Protein AF-A0A9P6G3K3-F1 (afdb_monomer)

Mean predicted aligned error: 10.6 Å

pLDDT: mean 82.11, std 17.03, range [37.59, 97.81]

Solvent-accessible surface area (backbone atoms only — not comparable to full-atom values): 19213 Å² total; per-residue (Å²): 138,55,74,76,78,71,50,78,77,22,88,47,71,67,39,19,50,52,51,50,34,55,45,18,50,55,48,43,52,49,49,52,29,24,62,68,67,37,49,88,78,44,72,62,39,69,76,38,64,81,50,37,47,41,60,52,52,51,54,52,51,54,49,46,50,51,46,46,78,65,36,16,39,49,49,46,83,77,75,84,86,79,65,82,62,58,67,56,54,67,72,68,58,67,77,66,69,60,45,64,35,47,87,58,75,66,50,89,90,48,54,92,75,43,58,76,82,46,66,47,62,50,39,37,85,58,62,48,63,60,52,50,50,50,54,45,70,78,62,62,72,97,72,88,81,79,85,62,73,64,55,57,38,52,52,52,33,59,32,40,61,42,42,59,59,46,49,47,15,44,52,30,29,52,48,31,53,50,50,51,37,53,55,54,52,44,41,68,75,36,72,50,64,59,38,31,54,38,53,50,63,71,43,44,66,62,43,52,53,50,53,49,52,35,52,55,50,50,51,53,53,47,46,54,74,52,69,40,78,84,73,80,85,50,76,59,54,58,51,52,50,50,49,54,53,52,46,66,77,51,76,74,91,78,91,85,80,93,83,77,69,60,66,60,54,50,50,50,49,44,48,46,52,58,29,50,34,34,39,48,65,73,31,95,71,17,67,75,60,56,63,28,52,72,51,56,71,69,55,54,72,65,60,38,44,70,29,44,39,61,52,71,66,56,53,52,52,49,54,52,53,54,52,52,52,51,53,50,54,51,53,50,65,75,77,106

Radius of gyration: 29.31 Å; Cα contacts (8 Å, |Δi|>4): 330; chains: 1; bounding box: 72×35×105 Å

Secondary structure (DSSP, 8-state):
--GGGG-S---SHHHHHHHHHHHHHHHHHHHHHHHTT-GGG-THHHH-GGG-HHHHHHHHHHHHHHHHHHHS-SB--PPPP-STTHHHHHHH---PPPEES--SPPPTTTTTTSPP--EEPPPB-S-HHHHHHHHHHHH--S--SSPPHHHHHHHHHHHTTTHHHHHHHHHHHHHHHHHHHHHHHHHHH---HHHHHHHHHHHHHHHHHHHHHHHHHHHHHHHHHHHS------HHHHHHHHHHHHHHHT-SS--------HHHHHHHHHIIIIIIIIIIISSSS-GGGSSSHHHHTT--HHHHHHHHPPPHHHHHHHHHHHHHHHHHHHHHHHH-

Foldseek 3Di:
DALVVLPFDFADLVSLLVLLQVLLVLLLVLLVCLCVVVLVPDCVCVVDVLLNLNVVLVVLLVVLLVCCVFQQFQADDDQPDDDPCVVVVVVVCPPDAWAFLADFDADPLCPVPADDRDTGHGHDDPPLVVVLVVLCVVPADPDDDDGDLVSVLVSVLNGRVCVLSNLSNSLRNLLRSLVVSSLVSSCVSPVPPQQSVLVCVLLSVVSSVLSVVLNVVLVVLCCCLNVNRPDDPDPCVVVVVVVVVVCVVVPDDDRDDPPDPVSSVVSSCCSSVVRSCCRDRPHPDHSSNCSHSVNSVPDDSVSSCRNRNDDPVSVVVSVVNVVVVVVVVVVVVVVD

Organism: NCBI:txid565426

InterPro domains:
  IPR020850 GTPase effector domain [PS51388] (240-336)

Nearest PDB structures (foldseek):
  5wp9-assembly1_A  TM=4.349E-01  e=1.173E-01  Homo sapiens
  7ax3-assembly1_D2  TM=4.338E-01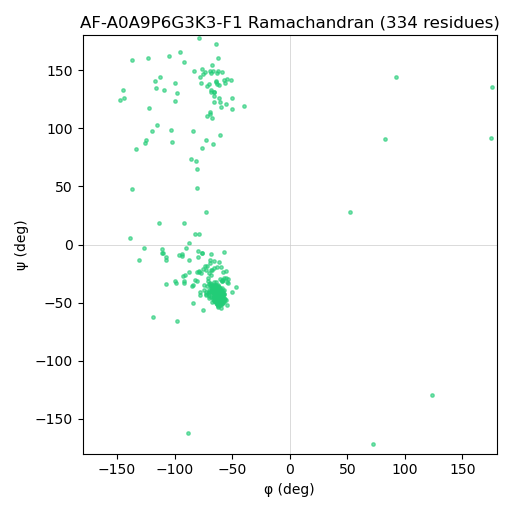  e=1.812E+00  Homo sapiens
  5a3f-assembly1_A  TM=4.358E-01  e=7.802E+00  Homo sapiens
  6dlu-assembly1_B  TM=3.948E-01  e=8.167E+00  Homo sapiens

Structure (mmCIF, N/CA/C/O backbone):
data_AF-A0A9P6G3K3-F1
#
_entry.id   AF-A0A9P6G3K3-F1
#
loop_
_atom_site.group_PDB
_atom_site.id
_atom_site.type_symbol
_atom_site.label_atom_id
_atom_site.label_alt_id
_atom_site.label_comp_id
_atom_site.label_asym_id
_atom_site.label_entity_id
_atom_site.label_seq_id
_atom_site.pdbx_PDB_ins_code
_atom_site.Cartn_x
_atom_site.Cartn_y
_atom_site.Cartn_z
_atom_site.occupancy
_atom_site.B_iso_or_equiv
_atom_site.auth_seq_id
_atom_site.auth_comp_id
_atom_site.auth_asym_id
_atom_site.auth_atom_id
_atom_site.pdbx_PDB_model_num
ATOM 1 N N . MET A 1 1 ? -12.523 -10.843 37.762 1.00 59.47 1 MET A N 1
ATO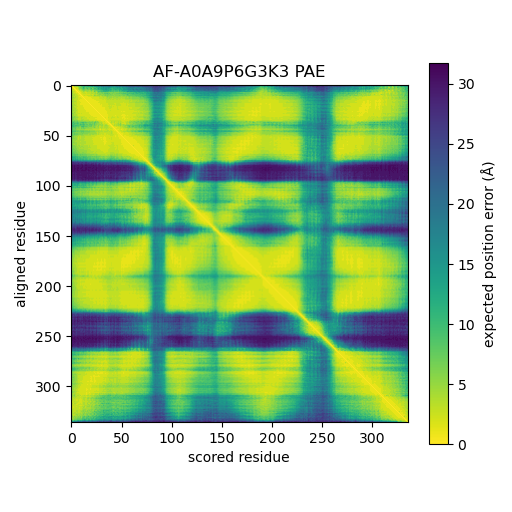M 2 C CA . MET A 1 1 ? -12.629 -10.247 36.420 1.00 59.47 1 MET A CA 1
ATOM 3 C C . MET A 1 1 ? -13.372 -8.946 36.624 1.00 59.47 1 MET A C 1
ATOM 5 O O . MET A 1 1 ? -14.488 -8.990 37.125 1.00 59.47 1 MET A O 1
ATOM 9 N N . ASP A 1 2 ? -12.723 -7.815 36.376 1.00 75.12 2 ASP A N 1
ATOM 10 C CA . ASP A 1 2 ? -13.312 -6.500 36.652 1.00 75.12 2 ASP A CA 1
ATOM 11 C C . ASP A 1 2 ? -14.050 -5.973 35.422 1.00 75.12 2 ASP A C 1
ATOM 13 O O . ASP A 1 2 ? -13.725 -6.334 34.292 1.00 75.12 2 ASP A O 1
ATOM 17 N N . LEU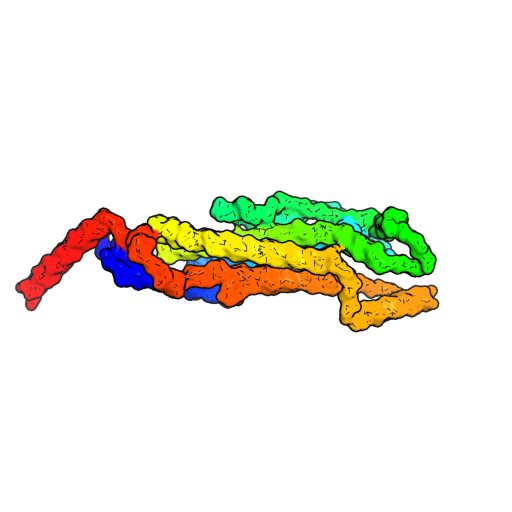 A 1 3 ? -15.006 -5.063 35.622 1.00 74.94 3 LEU A N 1
ATOM 18 C CA . LEU A 1 3 ? -15.770 -4.430 34.537 1.00 74.94 3 LEU A CA 1
ATOM 19 C C . LEU A 1 3 ? -14.875 -3.781 33.464 1.00 74.94 3 LEU A C 1
ATOM 21 O O . LEU A 1 3 ? -15.246 -3.761 32.294 1.00 74.94 3 LEU A O 1
ATOM 25 N N . GLY A 1 4 ? -13.680 -3.311 33.840 1.00 74.38 4 GLY A N 1
ATOM 26 C CA . GLY A 1 4 ? -12.685 -2.782 32.902 1.00 74.38 4 GLY A CA 1
ATOM 27 C C . GLY A 1 4 ? -12.060 -3.839 31.981 1.00 74.38 4 GLY A C 1
ATOM 28 O O . GLY A 1 4 ? -11.675 -3.512 30.864 1.00 74.38 4 GLY A O 1
ATOM 29 N N . GLN A 1 5 ? -12.011 -5.110 32.397 1.00 80.44 5 GLN A N 1
ATOM 30 C CA . GLN A 1 5 ? -11.490 -6.214 31.577 1.00 80.44 5 GLN A CA 1
ATOM 31 C C . GLN A 1 5 ? -12.474 -6.645 30.480 1.00 80.44 5 GLN A C 1
ATOM 33 O O . GLN A 1 5 ? -12.055 -7.222 29.482 1.00 80.44 5 GLN A O 1
ATOM 38 N N . LEU A 1 6 ? -13.768 -6.334 30.631 1.00 80.56 6 LEU A N 1
ATOM 39 C CA . LEU A 1 6 ? -14.799 -6.593 29.614 1.00 80.56 6 LEU A CA 1
ATOM 40 C C . LEU A 1 6 ? -14.804 -5.546 28.485 1.00 80.56 6 LEU A C 1
ATOM 42 O O . LEU A 1 6 ? -15.548 -5.687 27.515 1.00 80.56 6 LEU A O 1
ATOM 46 N N . GLY A 1 7 ? -13.992 -4.491 28.603 1.00 83.75 7 GLY A N 1
ATOM 47 C CA . GLY A 1 7 ? -13.946 -3.392 27.644 1.00 83.75 7 GLY A CA 1
ATOM 48 C C . GLY A 1 7 ? -15.173 -2.468 27.708 1.00 83.75 7 GLY A C 1
ATOM 49 O O . GLY A 1 7 ? -16.001 -2.575 28.625 1.00 83.75 7 GLY A O 1
ATOM 50 N N . PRO A 1 8 ? -15.301 -1.532 26.751 1.00 87.38 8 PRO A N 1
ATOM 51 C CA . PRO A 1 8 ? -16.438 -0.622 26.685 1.00 87.38 8 PRO A CA 1
ATOM 52 C C . PRO A 1 8 ? -17.738 -1.393 26.447 1.00 87.38 8 PRO A C 1
ATOM 54 O O . PRO A 1 8 ? -17.749 -2.436 25.788 1.00 87.38 8 PRO A O 1
ATOM 57 N N . LYS A 1 9 ? -18.831 -0.873 27.005 1.00 89.12 9 LYS A N 1
ATOM 58 C CA . LYS A 1 9 ? -20.172 -1.422 26.806 1.00 89.12 9 LYS A CA 1
ATOM 59 C C . LYS A 1 9 ? -20.576 -1.249 25.338 1.00 89.12 9 LYS A C 1
ATOM 61 O O . LYS A 1 9 ? -20.379 -0.163 24.806 1.00 89.12 9 LYS A O 1
ATOM 66 N N . ARG A 1 10 ? -21.067 -2.313 24.687 1.00 92.00 10 ARG A N 1
ATOM 67 C CA . ARG A 1 10 ? -21.506 -2.321 23.266 1.00 92.00 10 ARG A CA 1
ATOM 68 C C . ARG A 1 10 ? -22.825 -3.086 23.081 1.00 92.00 10 ARG A C 1
ATOM 70 O O . ARG A 1 10 ? -22.936 -3.998 22.257 1.00 92.00 10 ARG A O 1
ATOM 77 N N . GLN A 1 11 ? -23.803 -2.780 23.932 1.00 90.56 11 GLN A N 1
ATOM 78 C CA . GLN A 1 11 ? -25.111 -3.443 23.974 1.00 90.56 11 GLN A CA 1
ATOM 79 C C . GLN A 1 11 ? -26.163 -2.730 23.129 1.00 90.56 11 GLN A C 1
ATOM 81 O O . GLN A 1 11 ? -27.101 -3.384 22.680 1.00 90.56 11 GLN A O 1
ATOM 86 N N . THR A 1 12 ? -26.022 -1.418 22.928 1.00 93.38 12 THR A N 1
ATOM 87 C CA . THR A 1 12 ? -26.890 -0.646 22.031 1.00 93.38 12 THR A CA 1
ATOM 88 C C . THR A 1 12 ? -26.181 -0.303 20.727 1.00 93.38 12 THR A C 1
ATOM 90 O O . THR A 1 12 ? -24.950 -0.316 20.640 1.00 93.38 12 THR A O 1
ATOM 93 N N . ARG A 1 13 ? -26.969 0.061 19.711 1.00 93.62 13 ARG A N 1
ATOM 94 C CA . ARG A 1 13 ? -26.455 0.510 18.415 1.00 93.62 13 ARG A CA 1
ATOM 95 C C . ARG A 1 13 ? -25.529 1.717 18.561 1.00 93.62 13 ARG A C 1
ATOM 97 O O . ARG A 1 13 ? -24.487 1.771 17.920 1.00 93.62 13 ARG A O 1
ATOM 104 N N . GLU A 1 14 ? -25.901 2.683 19.394 1.00 94.69 14 GLU A N 1
ATOM 105 C CA . GLU A 1 14 ? -25.123 3.903 19.628 1.00 94.69 14 GLU A CA 1
ATOM 106 C C . GLU A 1 14 ? -23.774 3.578 20.277 1.00 94.69 14 GLU A C 1
ATOM 108 O O . GLU A 1 14 ? -22.747 4.122 19.878 1.00 94.69 14 GLU A O 1
ATOM 113 N N . GLU A 1 15 ? -23.763 2.648 21.234 1.00 94.94 15 GLU A N 1
ATOM 114 C CA . GLU A 1 15 ? -22.544 2.180 21.895 1.00 94.94 15 GLU A CA 1
ATOM 115 C C . GLU A 1 15 ? -21.610 1.433 20.920 1.00 94.94 15 GLU A C 1
ATOM 117 O O . GLU A 1 15 ? -20.398 1.655 20.917 1.00 94.94 15 GLU A O 1
ATOM 122 N N . GLN A 1 16 ? -22.165 0.580 20.053 1.00 95.62 16 GLN A N 1
ATOM 123 C CA . GLN A 1 16 ? -21.419 -0.134 19.005 1.00 95.62 16 GLN A CA 1
ATOM 124 C C . GLN A 1 16 ? -20.839 0.819 17.960 1.00 95.62 16 GLN A C 1
ATOM 126 O O . GLN A 1 16 ? -19.670 0.704 17.585 1.00 95.62 16 GLN A O 1
ATOM 131 N N . PHE A 1 17 ? -21.649 1.782 17.520 1.00 95.88 17 PHE A N 1
ATOM 132 C CA . PHE A 1 17 ? -21.242 2.820 16.589 1.00 95.88 17 PHE A CA 1
ATOM 133 C C . PHE A 1 17 ? -20.081 3.640 17.154 1.00 95.88 17 PHE A C 1
ATOM 135 O O . PHE A 1 17 ? -19.046 3.769 16.500 1.00 95.88 17 PHE A O 1
ATOM 142 N N . GLN A 1 18 ? -20.219 4.136 18.389 1.00 96.12 18 GLN A N 1
ATOM 143 C CA . GLN A 1 18 ? -19.173 4.920 19.043 1.00 96.12 18 GLN A CA 1
ATOM 144 C C . GLN A 1 18 ? -17.878 4.116 19.184 1.00 96.12 18 GLN A C 1
ATOM 146 O O . GLN A 1 18 ? -16.804 4.626 18.878 1.00 96.12 18 GLN A O 1
ATOM 151 N N . TYR A 1 19 ? -17.975 2.840 19.560 1.00 95.44 19 TYR A N 1
ATOM 152 C CA . TYR A 1 19 ? -16.812 1.964 19.652 1.00 95.44 19 TYR A CA 1
ATOM 153 C C . TYR A 1 19 ? -16.054 1.836 18.321 1.00 95.44 19 TYR A C 1
ATOM 155 O O . TYR A 1 19 ? -14.828 1.954 18.300 1.00 95.44 19 TYR A O 1
ATOM 163 N N . LEU A 1 20 ? -16.755 1.617 17.203 1.00 96.19 20 LEU A N 1
ATOM 164 C CA . LEU A 1 20 ? -16.105 1.522 15.891 1.00 96.19 20 LEU A CA 1
ATOM 165 C C . LEU A 1 20 ? -15.550 2.865 15.409 1.00 96.19 20 LEU A C 1
ATOM 167 O O . LEU A 1 20 ? -14.495 2.886 14.775 1.00 96.19 20 LEU A O 1
ATOM 171 N N . VAL A 1 21 ? -16.204 3.984 15.737 1.00 96.94 21 VAL A N 1
ATOM 172 C CA . VAL A 1 21 ? -15.651 5.324 15.488 1.00 96.94 21 VAL A CA 1
ATOM 173 C C . VAL A 1 21 ? -14.341 5.515 16.255 1.00 96.94 21 VAL A C 1
ATOM 175 O O . VAL A 1 21 ? -13.355 5.945 15.659 1.00 96.94 21 VAL A O 1
ATOM 178 N N . ASP A 1 22 ? -14.282 5.127 17.530 1.00 96.00 22 ASP A N 1
ATOM 179 C CA . ASP A 1 22 ? -13.065 5.223 18.346 1.00 96.00 22 ASP A CA 1
ATOM 180 C C . ASP A 1 22 ? -11.942 4.312 17.819 1.00 96.00 22 ASP A C 1
ATOM 182 O O . ASP A 1 22 ? -10.760 4.659 17.874 1.00 96.00 22 ASP A O 1
ATOM 186 N N . VAL A 1 23 ? -12.285 3.132 17.290 1.00 96.06 23 VAL A N 1
ATOM 187 C CA . VAL A 1 23 ? -11.334 2.259 16.582 1.00 96.06 23 VAL A CA 1
ATOM 188 C C . VAL A 1 23 ? -10.807 2.952 15.325 1.00 96.06 23 VAL A C 1
ATOM 190 O O . VAL A 1 23 ? -9.594 3.011 15.137 1.00 96.06 23 VAL A O 1
ATOM 193 N N . ALA A 1 24 ? -11.685 3.525 14.501 1.00 97.19 24 ALA A N 1
ATOM 194 C CA . ALA A 1 24 ? -11.289 4.202 13.272 1.00 97.19 24 ALA A CA 1
ATOM 195 C C . ALA A 1 24 ? -10.413 5.440 13.533 1.00 97.19 24 ALA A C 1
ATOM 197 O O . ALA A 1 24 ? -9.425 5.640 12.834 1.00 97.19 24 ALA A O 1
ATOM 198 N N . ILE A 1 25 ? -10.719 6.244 14.557 1.00 96.69 25 ILE A N 1
ATOM 199 C CA . ILE A 1 25 ? -9.896 7.404 14.939 1.00 96.69 25 ILE A CA 1
ATOM 200 C C . ILE A 1 25 ? -8.494 6.946 15.351 1.00 96.69 25 ILE A C 1
ATOM 202 O O . ILE A 1 25 ? -7.508 7.426 14.796 1.00 96.69 25 ILE A O 1
ATOM 206 N N . ARG A 1 26 ? -8.395 5.957 16.251 1.00 95.94 26 ARG A N 1
ATOM 207 C CA . ARG A 1 26 ? -7.096 5.420 16.689 1.00 95.94 26 ARG A CA 1
ATOM 208 C C . ARG A 1 26 ? -6.297 4.824 15.533 1.00 95.94 26 ARG A C 1
ATOM 210 O O . ARG A 1 26 ? -5.084 5.004 15.478 1.00 95.94 26 ARG A O 1
ATOM 217 N N . PHE A 1 27 ? -6.965 4.137 14.607 1.00 96.94 27 PHE A N 1
ATOM 218 C CA . PHE A 1 27 ? -6.333 3.633 13.393 1.00 96.94 27 PHE A CA 1
ATOM 219 C C . PHE A 1 27 ? -5.728 4.774 12.563 1.00 96.94 27 PHE A C 1
ATOM 221 O O . PHE A 1 27 ? -4.549 4.722 12.222 1.00 96.94 27 PHE A O 1
ATOM 228 N N . GLN A 1 28 ? -6.502 5.829 12.292 1.00 96.62 28 GLN A N 1
ATOM 229 C CA . GLN A 1 28 ? -6.041 6.979 11.506 1.00 96.62 28 GLN A CA 1
ATOM 230 C C . GLN A 1 28 ? -4.906 7.755 12.196 1.00 96.62 28 GLN A C 1
ATOM 232 O O . GLN A 1 28 ? -3.971 8.202 11.528 1.00 96.62 28 GLN A O 1
ATOM 237 N N . ASP A 1 29 ? -4.917 7.851 13.527 1.00 95.12 29 ASP A N 1
ATOM 238 C CA . ASP A 1 29 ? -3.818 8.450 14.293 1.00 95.12 29 ASP A CA 1
ATOM 239 C C . ASP A 1 29 ? -2.513 7.648 14.146 1.00 95.12 29 ASP A C 1
ATOM 241 O O . ASP A 1 29 ? -1.435 8.225 13.963 1.00 95.12 29 ASP A O 1
ATOM 245 N N . LEU A 1 30 ? -2.599 6.312 14.167 1.00 95.75 30 LEU A N 1
ATOM 246 C CA . LEU A 1 30 ? -1.450 5.424 13.965 1.00 95.75 30 LEU A CA 1
ATOM 247 C C . LEU A 1 30 ? -0.946 5.451 12.520 1.00 95.75 30 LEU A C 1
ATOM 249 O O . LEU A 1 30 ? 0.265 5.525 12.314 1.00 95.75 30 LEU A O 1
ATOM 253 N N . VAL A 1 31 ? -1.843 5.465 11.531 1.00 96.00 31 VAL A N 1
ATOM 254 C CA . VAL A 1 31 ? -1.495 5.689 10.116 1.00 96.00 31 VAL A CA 1
ATOM 255 C C . VAL A 1 31 ? -0.709 6.993 9.979 1.00 96.00 31 VAL A C 1
ATOM 257 O O . VAL A 1 31 ? 0.400 6.998 9.449 1.00 96.00 31 VAL A O 1
ATOM 260 N N . SER A 1 32 ? -1.233 8.093 10.524 1.00 94.81 32 SER A N 1
ATOM 261 C CA . SER A 1 32 ? -0.576 9.404 10.495 1.00 94.81 32 SER A CA 1
ATOM 262 C C . SER A 1 32 ? 0.811 9.368 11.149 1.00 94.81 32 SER A C 1
ATOM 264 O O . SER A 1 32 ? 1.783 9.885 10.593 1.00 94.81 32 SER A O 1
ATOM 266 N N . GLY A 1 33 ? 0.939 8.696 12.298 1.00 93.81 33 GLY A N 1
ATOM 267 C CA . GLY A 1 33 ? 2.224 8.464 12.958 1.00 93.81 33 GLY A CA 1
ATOM 268 C C . GLY A 1 33 ? 3.214 7.676 12.095 1.00 93.81 33 GLY A C 1
ATOM 269 O O . GLY A 1 33 ? 4.371 8.083 11.980 1.00 93.81 33 GLY A O 1
ATOM 270 N N . ALA A 1 34 ? 2.769 6.592 11.457 1.00 94.75 34 ALA A N 1
ATOM 271 C CA . ALA A 1 34 ? 3.607 5.742 10.615 1.00 94.75 34 ALA A CA 1
ATOM 272 C C . ALA A 1 34 ? 4.078 6.455 9.338 1.00 94.75 34 ALA A C 1
ATOM 274 O O . ALA A 1 34 ? 5.239 6.306 8.953 1.00 94.75 34 ALA A O 1
ATOM 275 N N . LEU A 1 35 ? 3.209 7.257 8.711 1.00 94.12 35 LEU A N 1
ATOM 276 C CA . LEU A 1 35 ? 3.519 8.012 7.492 1.00 94.12 35 LEU A CA 1
ATOM 277 C C . LEU A 1 35 ? 4.462 9.194 7.748 1.00 94.12 35 LEU A C 1
ATOM 279 O O . LEU A 1 35 ? 5.337 9.475 6.936 1.00 94.12 35 LEU A O 1
ATOM 283 N N . GLN A 1 36 ? 4.337 9.864 8.896 1.00 92.31 36 GLN A N 1
ATOM 284 C CA . GLN A 1 36 ? 5.200 10.993 9.276 1.00 92.31 36 GLN A CA 1
ATOM 285 C C . GLN A 1 36 ? 6.543 10.557 9.887 1.00 92.31 36 GLN A C 1
ATOM 287 O O . GLN A 1 36 ? 7.255 11.389 10.451 1.00 92.31 36 GLN A O 1
ATOM 292 N N . ALA A 1 37 ? 6.865 9.258 9.850 1.00 90.69 37 ALA A N 1
ATOM 293 C CA . ALA A 1 37 ? 7.993 8.662 10.571 1.00 90.69 37 ALA A CA 1
ATOM 294 C C . ALA A 1 37 ? 8.012 9.007 12.080 1.00 90.69 37 ALA A C 1
ATOM 296 O O . ALA A 1 37 ? 9.056 9.032 12.732 1.00 90.69 37 ALA A O 1
ATOM 297 N N . GLY A 1 38 ? 6.836 9.256 12.662 1.00 86.62 38 GLY A N 1
ATOM 298 C CA . GLY A 1 38 ? 6.628 9.606 14.064 1.00 86.62 38 GLY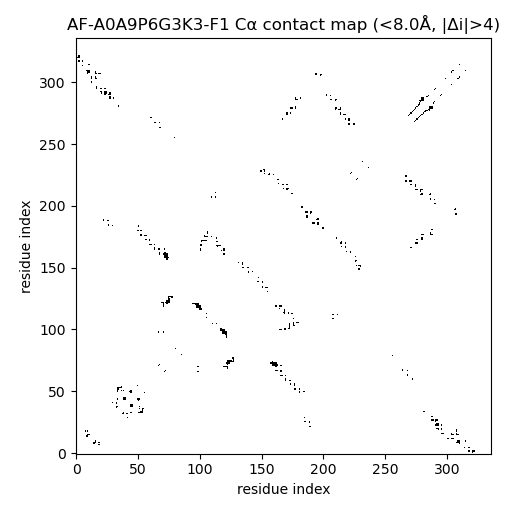 A CA 1
ATOM 299 C C . GLY A 1 38 ? 6.647 8.387 14.984 1.00 86.62 38 GLY A C 1
ATOM 300 O O . GLY A 1 38 ? 5.756 8.235 15.816 1.00 86.62 38 GLY A O 1
ATOM 301 N N . TYR A 1 39 ? 7.645 7.512 14.854 1.00 88.75 39 TYR A N 1
ATOM 302 C CA . TYR A 1 39 ? 7.673 6.203 15.524 1.00 88.75 39 TYR A CA 1
ATOM 303 C C . TYR A 1 39 ? 7.770 6.270 17.055 1.00 88.75 39 TYR A C 1
ATOM 305 O O . TYR A 1 39 ? 7.500 5.283 17.727 1.00 88.75 39 TYR A O 1
ATOM 313 N N . GLY A 1 40 ? 8.104 7.432 17.623 1.00 84.06 40 GLY A N 1
ATOM 314 C CA . GLY A 1 40 ? 8.047 7.662 19.070 1.00 84.06 40 GLY A CA 1
ATOM 315 C C . GLY A 1 40 ? 6.634 7.885 19.624 1.00 84.06 40 GLY A C 1
ATOM 316 O O . GLY A 1 40 ? 6.478 7.972 20.836 1.00 84.06 40 GLY A O 1
ATOM 317 N N . ARG A 1 41 ? 5.605 8.007 18.769 1.00 82.94 41 ARG A N 1
ATOM 318 C CA . ARG A 1 41 ? 4.220 8.291 19.193 1.00 82.94 41 ARG A CA 1
ATOM 319 C C . ARG A 1 41 ? 3.476 7.067 19.734 1.00 82.94 41 ARG A C 1
ATOM 321 O O . ARG A 1 41 ? 2.512 7.241 20.470 1.00 82.94 41 ARG A O 1
ATOM 328 N N . ALA A 1 42 ? 3.901 5.858 19.370 1.00 86.38 42 ALA A N 1
ATOM 329 C CA . ALA A 1 42 ? 3.299 4.615 19.840 1.00 86.38 42 ALA A CA 1
ATOM 330 C C . ALA A 1 42 ? 4.370 3.535 20.027 1.00 86.38 42 ALA A C 1
ATOM 332 O O . ALA A 1 42 ? 5.183 3.298 19.132 1.00 86.38 42 ALA A O 1
ATOM 333 N N . GLU A 1 43 ? 4.338 2.843 21.168 1.00 87.25 43 GLU A N 1
ATOM 334 C CA . GLU A 1 43 ? 5.321 1.807 21.522 1.00 87.25 43 GLU A CA 1
ATOM 335 C C . GLU A 1 43 ? 5.385 0.672 20.489 1.00 87.25 43 GLU A C 1
ATOM 337 O O . GLU A 1 43 ? 6.453 0.111 20.239 1.00 87.25 43 GLU A O 1
ATOM 342 N N . MET A 1 44 ? 4.266 0.383 19.819 1.00 87.69 44 MET A N 1
ATOM 343 C CA . MET A 1 44 ? 4.172 -0.677 18.814 1.00 87.69 44 MET A CA 1
ATOM 344 C C . MET A 1 44 ? 5.149 -0.503 17.640 1.00 87.69 44 MET A C 1
ATOM 346 O O . MET A 1 44 ? 5.634 -1.499 17.112 1.00 87.69 44 MET A O 1
ATOM 350 N N . PHE A 1 45 ? 5.511 0.732 17.268 1.00 90.62 45 PHE A N 1
ATOM 351 C CA . PHE A 1 45 ? 6.518 0.989 16.225 1.00 90.62 45 PHE A CA 1
ATOM 352 C C . PHE A 1 45 ? 7.952 0.686 16.692 1.00 90.62 45 PHE A C 1
ATOM 354 O O . PHE A 1 45 ? 8.864 0.506 15.876 1.00 90.62 45 PHE A O 1
ATOM 361 N N . GLY A 1 46 ? 8.178 0.675 18.007 1.00 86.56 46 GLY A N 1
ATOM 362 C CA . GLY A 1 46 ? 9.420 0.229 18.631 1.00 86.56 46 GLY A CA 1
ATOM 363 C C . GLY A 1 46 ? 9.509 -1.293 18.691 1.00 86.56 46 GLY A C 1
ATOM 364 O O . GLY A 1 46 ? 10.554 -1.850 18.366 1.00 86.56 46 GLY A O 1
ATOM 365 N N . VAL A 1 47 ? 8.402 -1.945 19.058 1.00 90.38 47 VAL A N 1
ATOM 366 C CA . VAL A 1 47 ? 8.311 -3.406 19.215 1.00 90.38 47 VAL A CA 1
ATOM 367 C C . VAL A 1 47 ? 8.315 -4.130 17.870 1.00 90.38 47 VAL A C 1
ATOM 369 O O . VAL A 1 47 ? 9.000 -5.139 17.727 1.00 90.38 47 VAL A O 1
ATOM 372 N N . ASN A 1 48 ? 7.582 -3.614 16.880 1.00 89.94 48 ASN A N 1
ATOM 373 C CA . ASN A 1 48 ? 7.487 -4.211 15.554 1.00 89.94 48 ASN A CA 1
ATOM 374 C C . ASN A 1 48 ? 8.005 -3.237 14.477 1.00 89.94 48 ASN A C 1
ATOM 376 O O . ASN A 1 48 ? 7.260 -2.366 14.014 1.00 89.94 48 ASN A O 1
ATOM 380 N N . PRO A 1 49 ? 9.269 -3.378 14.031 1.00 90.31 49 PRO A N 1
ATOM 381 C CA . PRO A 1 49 ? 9.819 -2.578 12.939 1.00 90.31 49 PRO A CA 1
ATOM 382 C C . PRO A 1 49 ? 9.038 -2.698 11.623 1.00 90.31 49 PRO A C 1
ATOM 384 O O . PRO A 1 49 ? 9.075 -1.758 10.831 1.00 90.31 49 PRO A O 1
ATOM 387 N N . ALA A 1 50 ? 8.286 -3.787 11.408 1.00 89.25 50 ALA A N 1
ATOM 388 C CA . ALA A 1 50 ? 7.425 -3.955 10.236 1.00 89.25 50 ALA A CA 1
ATOM 389 C C . ALA A 1 50 ? 6.216 -2.995 10.226 1.00 89.25 50 ALA A C 1
ATOM 391 O O . ALA A 1 50 ? 5.533 -2.870 9.214 1.00 89.25 50 ALA A O 1
ATOM 392 N N . LEU A 1 51 ? 5.968 -2.258 11.315 1.00 93.25 51 LEU A N 1
ATOM 393 C CA . LEU A 1 51 ? 4.973 -1.181 11.351 1.00 93.25 51 LEU A CA 1
ATOM 394 C C . LEU A 1 51 ? 5.547 0.188 10.958 1.00 93.25 51 LEU A C 1
ATOM 396 O O . LEU A 1 51 ? 4.813 1.172 10.873 1.00 93.25 51 LEU A O 1
ATOM 400 N N . ARG A 1 52 ? 6.856 0.286 10.693 1.00 94.88 52 ARG A N 1
ATOM 401 C CA . ARG A 1 52 ? 7.505 1.525 10.236 1.00 94.88 52 ARG A CA 1
ATOM 402 C C . ARG A 1 52 ? 7.295 1.718 8.737 1.00 94.88 52 ARG A C 1
ATOM 404 O O . ARG A 1 52 ? 8.235 1.626 7.947 1.00 94.88 52 ARG A O 1
ATOM 411 N N . LEU A 1 53 ? 6.035 1.920 8.351 1.00 95.62 53 LEU A N 1
ATOM 412 C CA . LEU A 1 53 ? 5.587 1.864 6.960 1.00 95.62 53 LEU A CA 1
ATOM 413 C C . LEU A 1 53 ? 6.346 2.839 6.051 1.00 95.62 53 LEU A C 1
ATOM 415 O O . LEU A 1 53 ? 6.842 2.413 5.014 1.00 95.62 53 LEU A O 1
ATOM 419 N N . ALA A 1 54 ? 6.515 4.105 6.453 1.00 94.06 54 ALA A N 1
ATOM 420 C CA . ALA A 1 54 ? 7.242 5.086 5.642 1.00 94.06 54 ALA A CA 1
ATOM 421 C C . ALA A 1 54 ? 8.695 4.659 5.375 1.00 94.06 54 ALA A C 1
ATOM 423 O O . ALA A 1 54 ? 9.188 4.779 4.257 1.00 94.06 54 ALA A O 1
ATOM 424 N N . THR A 1 55 ? 9.375 4.103 6.380 1.00 94.38 55 THR A N 1
ATOM 425 C CA . THR A 1 55 ? 10.753 3.617 6.227 1.00 94.38 55 THR A CA 1
ATOM 426 C C . THR A 1 55 ? 10.821 2.422 5.283 1.00 94.38 55 THR A C 1
ATOM 428 O O . THR A 1 55 ? 11.678 2.394 4.407 1.00 94.38 55 THR A O 1
ATOM 431 N N . GLN A 1 56 ? 9.914 1.454 5.422 1.00 95.12 56 GLN A N 1
ATOM 432 C CA . GLN A 1 56 ? 9.884 0.294 4.527 1.00 95.12 56 GLN A CA 1
ATOM 433 C C . GLN A 1 56 ? 9.561 0.687 3.084 1.00 95.12 56 GLN A C 1
ATOM 435 O O . GLN A 1 56 ? 10.243 0.229 2.171 1.00 95.12 56 GLN A O 1
ATOM 440 N N . ALA A 1 57 ? 8.591 1.583 2.886 1.00 94.69 57 ALA A N 1
ATOM 441 C CA . ALA A 1 57 ? 8.232 2.122 1.578 1.00 94.69 57 ALA A CA 1
ATOM 442 C C . ALA A 1 57 ? 9.415 2.828 0.895 1.00 94.69 57 ALA A C 1
ATOM 444 O O . ALA A 1 57 ? 9.708 2.559 -0.270 1.00 94.69 57 ALA A O 1
ATOM 445 N N . ILE A 1 58 ? 10.134 3.691 1.628 1.00 92.69 58 ILE A N 1
ATOM 446 C CA . ILE A 1 58 ? 11.315 4.395 1.108 1.00 92.69 58 ILE A CA 1
ATOM 447 C C . ILE A 1 58 ? 12.418 3.401 0.742 1.00 92.69 58 ILE A C 1
ATOM 449 O O . ILE A 1 58 ? 12.894 3.426 -0.390 1.00 92.69 58 ILE A O 1
ATOM 453 N N . ASN A 1 59 ? 12.773 2.491 1.653 1.00 94.81 59 ASN A N 1
ATOM 454 C CA . ASN A 1 59 ? 13.828 1.505 1.414 1.00 94.81 59 ASN A CA 1
ATOM 455 C C . ASN A 1 59 ? 13.505 0.618 0.203 1.00 94.81 59 ASN A C 1
ATOM 457 O O . ASN A 1 59 ? 14.376 0.343 -0.622 1.00 94.81 59 ASN A O 1
ATOM 461 N N . ARG A 1 60 ? 12.245 0.185 0.068 1.00 95.56 60 ARG A N 1
ATOM 462 C CA . ARG A 1 60 ? 11.817 -0.637 -1.066 1.00 95.56 60 ARG A CA 1
ATOM 463 C C . ARG A 1 60 ? 11.827 0.146 -2.380 1.00 95.56 60 ARG A C 1
ATOM 465 O O . ARG A 1 60 ? 12.181 -0.430 -3.409 1.00 95.56 60 ARG A O 1
ATOM 472 N N . GLY A 1 61 ? 11.487 1.437 -2.346 1.00 92.38 61 GLY A N 1
ATOM 473 C CA . GLY A 1 61 ? 11.590 2.343 -3.494 1.00 92.38 61 GLY A CA 1
ATOM 474 C C . GLY A 1 61 ? 13.035 2.609 -3.930 1.00 92.38 61 GLY A C 1
ATOM 475 O O . GLY A 1 61 ? 13.315 2.648 -5.125 1.00 92.38 61 GLY A O 1
ATOM 476 N N . GLU A 1 62 ? 13.972 2.734 -2.987 1.00 91.00 62 GLU A N 1
ATOM 477 C CA . GLU A 1 62 ? 15.407 2.838 -3.292 1.00 91.00 62 GLU A CA 1
ATOM 478 C C . GLU A 1 62 ? 15.955 1.547 -3.913 1.00 91.00 62 GLU A C 1
ATOM 480 O O . GLU A 1 62 ? 16.702 1.605 -4.890 1.00 91.00 62 GLU A O 1
ATOM 485 N N . ALA A 1 63 ? 15.544 0.386 -3.389 1.00 92.19 63 ALA A N 1
ATOM 486 C CA . ALA A 1 63 ? 15.876 -0.906 -3.983 1.00 92.19 63 ALA A CA 1
ATOM 487 C C . ALA A 1 63 ? 15.333 -1.014 -5.415 1.00 92.19 63 ALA A C 1
ATOM 489 O O . ALA A 1 63 ? 16.099 -1.295 -6.326 1.00 92.19 63 ALA A O 1
ATOM 490 N N . PHE A 1 64 ? 14.063 -0.658 -5.639 1.00 93.44 64 PHE A N 1
ATOM 491 C CA . PHE A 1 64 ? 13.458 -0.638 -6.975 1.00 93.44 64 PHE A CA 1
ATOM 492 C C . PHE A 1 64 ? 14.250 0.224 -7.967 1.00 93.44 64 PHE A C 1
ATOM 494 O O . PHE A 1 64 ? 14.571 -0.232 -9.062 1.00 93.44 64 PHE A O 1
ATOM 501 N N . ALA A 1 65 ? 14.622 1.446 -7.576 1.00 88.81 65 ALA A N 1
ATOM 502 C CA . ALA A 1 65 ? 15.419 2.327 -8.426 1.00 88.81 65 ALA A CA 1
ATOM 503 C C . ALA A 1 65 ? 16.778 1.703 -8.792 1.00 88.81 65 ALA A C 1
ATOM 505 O O . ALA A 1 65 ? 17.232 1.811 -9.931 1.00 88.81 65 ALA A O 1
ATOM 506 N N . LYS A 1 66 ? 17.417 1.022 -7.834 1.00 88.62 66 LYS A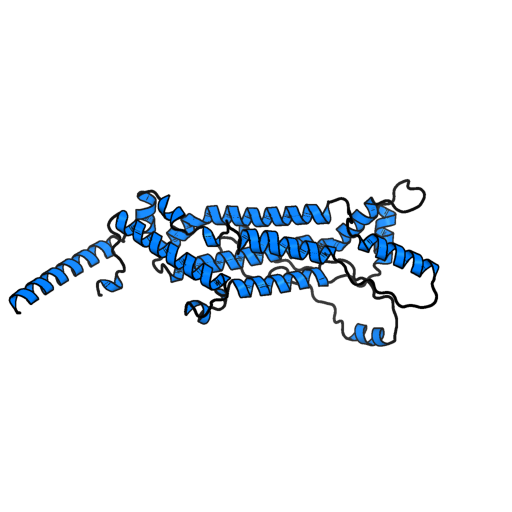 N 1
ATOM 507 C CA . LYS A 1 66 ? 18.672 0.300 -8.056 1.00 88.62 66 LYS A CA 1
ATOM 508 C C . LYS A 1 66 ? 18.482 -0.905 -8.981 1.00 88.62 66 LYS A C 1
ATOM 510 O O . LYS A 1 66 ? 19.325 -1.122 -9.851 1.00 88.62 66 LYS A O 1
ATOM 515 N N . ASP A 1 67 ? 17.406 -1.664 -8.808 1.00 89.69 67 ASP A N 1
ATOM 516 C CA . ASP A 1 67 ? 17.099 -2.850 -9.610 1.00 89.69 67 ASP A CA 1
ATOM 517 C C . ASP A 1 67 ? 16.866 -2.452 -11.072 1.00 89.69 67 ASP A C 1
ATOM 519 O O . ASP A 1 67 ? 17.502 -3.010 -11.962 1.00 89.69 67 ASP A O 1
ATOM 523 N N . VAL A 1 68 ? 16.077 -1.401 -11.332 1.00 87.12 68 VAL A N 1
ATOM 524 C CA . VAL A 1 68 ? 15.880 -0.869 -12.694 1.00 87.12 68 VAL A CA 1
ATOM 525 C C . VAL A 1 68 ? 17.198 -0.367 -13.293 1.00 87.12 68 VAL A C 1
ATOM 527 O O . VAL A 1 68 ? 17.521 -0.709 -14.427 1.00 87.12 68 VAL A O 1
ATOM 530 N N . ALA A 1 69 ? 18.005 0.381 -12.536 1.00 84.44 69 ALA A N 1
ATOM 531 C CA . ALA A 1 69 ? 19.271 0.917 -13.045 1.00 84.44 69 ALA A CA 1
ATOM 532 C C . ALA A 1 69 ? 20.308 -0.173 -13.377 1.00 84.44 69 ALA A C 1
ATOM 534 O O . ALA A 1 69 ? 21.136 0.006 -14.269 1.00 84.44 69 ALA A O 1
ATOM 535 N N . SER A 1 70 ? 20.300 -1.290 -12.644 1.00 83.69 70 SER A N 1
ATOM 536 C CA . SER A 1 70 ? 21.306 -2.351 -12.786 1.00 83.69 70 SER A CA 1
ATOM 537 C C . SER A 1 70 ? 20.857 -3.534 -13.642 1.00 83.69 70 SER A C 1
ATOM 539 O O . SER A 1 70 ? 21.695 -4.105 -14.325 1.00 83.69 70 SER A O 1
ATOM 541 N N . HIS A 1 71 ? 19.571 -3.886 -13.617 1.00 87.31 71 HIS A N 1
ATOM 542 C CA . HIS A 1 71 ? 19.003 -5.078 -14.261 1.00 87.31 71 HIS A CA 1
ATOM 543 C C . HIS A 1 71 ? 17.821 -4.749 -15.179 1.00 87.31 71 HIS A C 1
ATOM 545 O O . HIS A 1 71 ? 17.290 -5.635 -15.839 1.00 87.31 71 HIS A O 1
ATOM 551 N N . GLY A 1 72 ? 17.399 -3.483 -15.261 1.00 84.19 72 GLY A N 1
ATOM 552 C CA . GLY A 1 72 ? 16.324 -3.075 -16.163 1.00 84.19 72 GLY A CA 1
ATOM 553 C C . GLY A 1 72 ? 16.703 -3.168 -17.642 1.00 84.19 72 GLY A C 1
ATOM 554 O O . GLY A 1 72 ? 15.811 -3.264 -18.479 1.00 84.19 72 GLY A O 1
ATOM 555 N N . HIS A 1 73 ? 18.000 -3.155 -17.965 1.00 82.88 73 HIS A N 1
ATOM 556 C CA . HIS A 1 73 ? 18.495 -3.274 -19.332 1.00 82.88 73 HIS A CA 1
ATOM 557 C C . HIS A 1 73 ? 18.963 -4.699 -19.662 1.00 82.88 73 HIS A C 1
ATOM 559 O O . HIS A 1 73 ? 19.638 -5.329 -18.853 1.00 82.88 73 HIS A O 1
ATOM 565 N N . VAL A 1 74 ? 18.650 -5.189 -20.867 1.00 83.50 74 VAL A N 1
ATOM 566 C CA . VAL A 1 74 ? 19.039 -6.542 -21.313 1.00 83.50 74 VAL A CA 1
ATOM 567 C C . VAL A 1 74 ? 20.528 -6.635 -21.658 1.00 83.50 74 VAL A C 1
ATOM 569 O O . VAL A 1 74 ? 21.165 -7.626 -21.315 1.00 83.50 74 VAL A O 1
ATOM 572 N N . TYR A 1 75 ? 21.108 -5.611 -22.289 1.00 81.38 75 TYR A N 1
ATOM 573 C CA . TYR A 1 75 ? 22.534 -5.576 -22.646 1.00 81.38 75 TYR A CA 1
ATOM 574 C C . TYR A 1 75 ? 23.268 -4.458 -21.920 1.00 81.38 75 TYR A C 1
ATOM 576 O O . TYR A 1 75 ? 22.800 -3.317 -21.899 1.00 81.38 75 TYR A O 1
ATOM 584 N N . GLN A 1 76 ? 24.448 -4.745 -21.371 1.00 78.62 76 GLN A N 1
ATOM 585 C CA . GLN A 1 76 ? 25.254 -3.714 -20.731 1.00 78.62 76 GLN A CA 1
ATOM 586 C C . GLN A 1 76 ? 25.795 -2.726 -21.775 1.00 78.62 76 GLN A C 1
ATOM 588 O O . GLN A 1 76 ? 26.373 -3.107 -22.793 1.00 78.62 76 GLN A O 1
ATOM 593 N N . PHE A 1 77 ? 25.669 -1.427 -21.504 1.00 67.75 77 PHE A N 1
ATOM 594 C CA . PHE A 1 77 ? 26.369 -0.427 -22.305 1.00 67.75 77 PHE A CA 1
ATOM 595 C C . PHE A 1 77 ? 27.873 -0.535 -22.034 1.00 67.75 77 PHE A C 1
ATOM 597 O O . PHE A 1 77 ? 28.334 -0.240 -20.928 1.00 67.75 77 PHE A O 1
ATOM 604 N N . GLN A 1 78 ? 28.647 -0.960 -23.036 1.00 60.47 78 GLN A N 1
ATOM 605 C CA . GLN A 1 78 ? 30.099 -1.031 -22.909 1.00 60.47 78 GLN A CA 1
ATOM 606 C C . GLN A 1 78 ? 30.671 0.375 -22.642 1.00 60.47 78 GLN A C 1
ATOM 608 O O . GLN A 1 78 ? 30.421 1.298 -23.425 1.00 60.47 78 GLN A O 1
ATOM 613 N N . PRO A 1 79 ? 31.468 0.578 -21.578 1.00 51.41 79 PRO A N 1
ATOM 614 C CA . PRO A 1 79 ? 32.251 1.797 -21.459 1.00 51.41 79 PRO A CA 1
ATOM 615 C C . PRO A 1 79 ? 33.303 1.804 -22.580 1.00 51.41 79 PRO A C 1
ATOM 617 O O . PRO A 1 79 ? 34.103 0.871 -22.672 1.00 51.41 79 PRO A O 1
ATOM 620 N N . GLU A 1 80 ? 33.306 2.837 -23.438 1.00 43.84 80 GLU A N 1
ATOM 621 C CA . GLU A 1 80 ? 34.350 3.016 -24.463 1.00 43.84 80 GLU A CA 1
ATOM 622 C C . GLU A 1 80 ? 35.724 2.888 -23.774 1.00 43.84 80 GLU A C 1
ATOM 624 O O . GLU A 1 80 ? 36.074 3.637 -22.859 1.00 43.84 80 GLU A O 1
ATOM 629 N N . SER A 1 81 ? 36.477 1.862 -24.169 1.00 41.91 81 SER A N 1
ATOM 630 C CA . SER A 1 81 ? 37.683 1.411 -23.482 1.00 41.91 81 SER A CA 1
ATOM 631 C C . SER A 1 81 ? 38.733 2.514 -23.417 1.00 41.91 81 SER A C 1
ATOM 633 O O . SER A 1 81 ? 39.274 2.924 -24.440 1.00 41.91 81 SER A O 1
ATOM 635 N N . THR A 1 82 ? 39.123 2.940 -22.218 1.00 42.31 82 THR A N 1
ATOM 636 C CA . THR A 1 82 ? 40.461 3.511 -22.030 1.00 42.31 82 THR A CA 1
ATOM 637 C C . THR A 1 82 ? 41.042 3.133 -20.674 1.00 42.31 82 THR A C 1
ATOM 639 O O . THR A 1 82 ? 40.476 3.416 -19.623 1.00 42.31 82 THR A O 1
ATOM 642 N N . SER A 1 83 ? 42.243 2.553 -20.739 1.00 43.22 83 SER A N 1
ATOM 643 C CA . SER A 1 83 ? 43.180 2.216 -19.661 1.00 43.22 83 SER A CA 1
ATOM 644 C C . SER A 1 83 ? 43.102 0.815 -19.031 1.00 43.22 83 SER A C 1
ATOM 646 O O . SER A 1 83 ? 42.057 0.195 -18.843 1.00 43.22 83 SER A 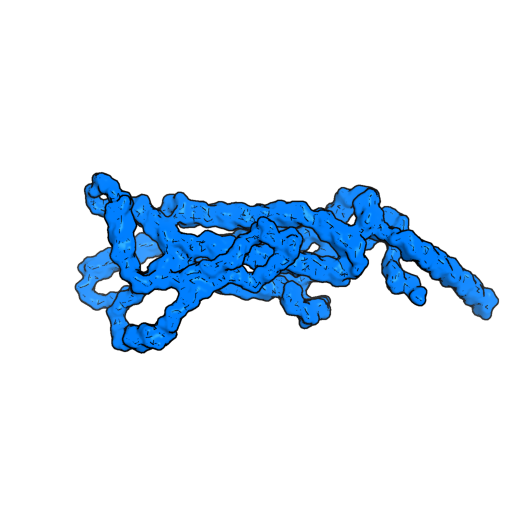O 1
ATOM 648 N N . ILE A 1 84 ? 44.302 0.341 -18.688 1.00 46.25 84 ILE A N 1
ATOM 649 C CA . ILE A 1 84 ? 44.700 -0.981 -18.176 1.00 46.25 84 ILE A CA 1
ATOM 650 C C . ILE A 1 84 ? 43.955 -1.388 -16.878 1.00 46.25 84 ILE A C 1
ATOM 652 O O . ILE A 1 84 ? 44.014 -2.540 -16.460 1.00 46.25 84 ILE A O 1
ATOM 656 N N . GLN A 1 85 ? 43.153 -0.493 -16.286 1.00 45.84 85 GLN A N 1
ATOM 657 C CA . GLN A 1 85 ? 42.222 -0.795 -15.190 1.00 45.84 85 GLN A CA 1
ATOM 658 C C . GLN A 1 85 ? 41.050 -1.708 -15.603 1.00 45.84 85 GLN A C 1
ATOM 660 O O . GLN A 1 85 ? 40.502 -2.409 -14.752 1.00 45.84 85 GLN A O 1
ATOM 665 N N . SER A 1 86 ? 40.714 -1.779 -16.899 1.00 43.91 86 SER A N 1
ATOM 666 C CA . SER A 1 86 ? 39.703 -2.708 -17.442 1.00 43.91 86 SER A CA 1
ATOM 667 C C . SER A 1 86 ? 40.037 -4.186 -17.157 1.00 43.91 86 SER A C 1
ATOM 669 O O . SER A 1 86 ? 39.140 -4.993 -16.911 1.00 43.91 86 SER A O 1
ATOM 671 N N . GLY A 1 87 ? 41.330 -4.533 -17.087 1.00 38.38 87 GLY A N 1
ATOM 672 C CA . GLY A 1 87 ? 41.785 -5.886 -16.750 1.00 38.38 87 GLY A CA 1
ATOM 673 C C . GLY A 1 87 ? 41.558 -6.279 -15.285 1.00 38.38 87 GLY A C 1
ATOM 674 O O . GLY A 1 87 ? 41.332 -7.452 -15.009 1.00 38.38 87 GLY A O 1
ATOM 675 N N . LEU A 1 88 ? 41.563 -5.316 -14.351 1.00 38.94 88 LEU A N 1
ATOM 676 C CA . LEU A 1 88 ? 41.256 -5.578 -12.938 1.00 38.94 88 LEU A CA 1
ATOM 677 C C . LEU A 1 88 ? 39.747 -5.567 -12.661 1.00 38.94 88 LEU A C 1
ATOM 679 O O . LEU A 1 88 ? 39.284 -6.374 -11.862 1.00 38.94 88 LEU A O 1
ATOM 683 N N . ALA A 1 89 ? 38.970 -4.720 -13.346 1.00 40.59 89 ALA A N 1
ATOM 684 C CA . ALA A 1 89 ? 37.510 -4.696 -13.205 1.00 40.59 89 ALA A CA 1
ATOM 685 C C . ALA A 1 89 ? 36.857 -6.006 -13.691 1.00 40.59 89 ALA A C 1
ATOM 687 O O . ALA A 1 89 ? 35.937 -6.513 -13.047 1.00 40.59 89 ALA A O 1
ATOM 688 N N . LYS A 1 90 ? 37.400 -6.610 -14.762 1.00 40.16 90 LYS A N 1
ATOM 689 C CA . LYS A 1 90 ? 37.014 -7.953 -15.236 1.00 40.16 90 LYS A CA 1
ATOM 690 C C . LYS A 1 90 ? 37.307 -9.080 -14.233 1.00 40.16 90 LYS A C 1
ATOM 692 O O . LYS A 1 90 ? 36.704 -10.137 -14.348 1.00 40.16 90 LYS A O 1
ATOM 697 N N . LEU A 1 91 ? 38.196 -8.872 -13.256 1.00 39.47 91 LEU A N 1
ATOM 698 C CA . LEU A 1 91 ? 38.525 -9.865 -12.220 1.00 39.47 91 LEU A CA 1
ATOM 699 C C . LEU A 1 91 ? 37.697 -9.702 -10.935 1.00 39.47 91 LEU A C 1
ATOM 701 O O . LEU A 1 91 ? 37.735 -10.576 -10.075 1.00 39.47 91 LEU A O 1
ATOM 705 N N . THR A 1 92 ? 36.951 -8.602 -10.799 1.00 37.78 92 THR A N 1
ATOM 706 C CA . THR A 1 92 ? 36.084 -8.321 -9.638 1.00 37.78 92 THR A CA 1
ATOM 707 C C . THR A 1 92 ? 34.590 -8.444 -9.932 1.00 37.78 92 THR A C 1
ATOM 709 O O . THR A 1 92 ? 33.797 -8.500 -8.996 1.00 37.78 92 THR A O 1
ATOM 712 N N . MET A 1 93 ? 34.192 -8.512 -11.204 1.00 42.31 93 MET A N 1
ATOM 713 C CA . MET A 1 93 ? 32.811 -8.793 -11.600 1.00 42.31 93 MET A CA 1
ATOM 714 C C . MET A 1 93 ? 32.606 -10.307 -11.648 1.00 42.31 93 MET A C 1
ATOM 716 O O . MET A 1 93 ? 32.547 -10.918 -12.713 1.00 42.31 93 MET A O 1
ATOM 720 N N . ASN A 1 94 ? 32.523 -10.922 -10.466 1.00 39.41 94 ASN A N 1
ATOM 721 C CA . ASN A 1 94 ? 31.800 -12.184 -10.336 1.00 39.41 94 ASN A CA 1
ATOM 722 C C . ASN A 1 94 ? 30.437 -11.962 -10.997 1.00 39.41 94 ASN A C 1
ATOM 724 O O . ASN A 1 94 ? 29.791 -10.971 -10.654 1.00 39.41 94 ASN A O 1
ATOM 728 N N . GLY A 1 95 ? 30.062 -12.814 -11.959 1.00 46.56 95 GLY A N 1
ATOM 729 C CA . GLY A 1 95 ? 28.817 -12.678 -12.721 1.00 46.56 95 GLY A CA 1
ATOM 730 C C . GLY A 1 95 ? 27.688 -12.236 -11.801 1.00 46.56 95 GLY A C 1
ATOM 731 O O . GLY A 1 95 ? 27.451 -12.884 -10.778 1.00 46.56 95 GLY A O 1
ATOM 732 N N . SER A 1 96 ? 27.101 -11.070 -12.083 1.00 60.62 96 SER A N 1
ATOM 733 C CA . SER A 1 96 ? 26.025 -10.538 -11.254 1.00 60.62 96 SER A CA 1
ATOM 734 C C . SER A 1 96 ? 24.941 -11.602 -11.186 1.00 60.62 96 SER A C 1
ATOM 736 O O . SER A 1 96 ? 24.489 -12.095 -12.215 1.00 60.62 96 SER A O 1
ATOM 738 N N . ALA A 1 97 ? 24.625 -12.040 -9.972 1.00 77.62 97 ALA A N 1
ATOM 739 C CA . ALA A 1 97 ? 23.567 -13.009 -9.764 1.00 77.62 97 ALA A CA 1
ATOM 740 C C . ALA A 1 97 ? 22.225 -12.373 -10.136 1.00 77.62 97 ALA A C 1
ATOM 742 O O . ALA A 1 97 ? 22.054 -11.166 -9.951 1.00 77.62 97 ALA A O 1
ATOM 743 N N . ASP A 1 98 ? 21.294 -13.197 -10.611 1.00 84.88 98 ASP A N 1
ATOM 744 C CA . ASP A 1 98 ? 19.921 -12.781 -10.875 1.00 84.88 98 ASP A CA 1
ATOM 745 C C . ASP A 1 98 ? 19.329 -12.069 -9.650 1.00 84.88 98 ASP A C 1
ATOM 747 O O . ASP A 1 98 ? 19.568 -12.457 -8.498 1.00 84.88 98 ASP A O 1
ATOM 751 N N . VAL A 1 99 ? 18.545 -11.024 -9.899 1.00 86.94 99 VAL A N 1
ATOM 752 C CA . VAL A 1 99 ? 17.911 -10.237 -8.840 1.00 86.94 99 VAL A CA 1
ATOM 753 C C . VAL A 1 99 ? 16.468 -10.678 -8.676 1.00 86.94 99 VAL A C 1
ATOM 755 O O . VAL A 1 99 ? 15.681 -10.640 -9.620 1.00 86.94 99 VAL A O 1
ATOM 758 N N . GLY A 1 100 ? 16.121 -11.081 -7.454 1.00 89.31 100 GLY A N 1
ATOM 759 C CA . GLY A 1 100 ? 14.741 -11.354 -7.072 1.00 89.31 100 GLY A CA 1
ATOM 760 C C . GLY A 1 100 ? 13.911 -10.074 -7.108 1.00 89.31 100 GLY A C 1
ATOM 761 O O . GLY A 1 100 ? 14.269 -9.069 -6.496 1.00 89.31 100 GLY A O 1
ATOM 762 N N . VAL A 1 101 ? 12.792 -10.129 -7.819 1.00 89.69 101 VAL A N 1
ATOM 763 C CA . VAL A 1 101 ? 11.905 -8.988 -8.072 1.00 89.69 101 VAL A CA 1
ATOM 764 C C . VAL A 1 101 ? 11.026 -8.658 -6.852 1.00 89.69 101 VAL A C 1
ATOM 766 O O . VAL A 1 101 ? 10.609 -7.509 -6.658 1.00 89.69 101 VAL A O 1
ATOM 769 N N . ARG A 1 102 ? 10.778 -9.652 -5.988 1.00 92.62 102 ARG A N 1
ATOM 770 C CA . ARG A 1 102 ? 10.033 -9.522 -4.728 1.00 92.62 102 ARG A CA 1
ATOM 771 C C . ARG A 1 102 ? 10.948 -9.728 -3.525 1.00 92.62 102 ARG A C 1
ATOM 773 O O . ARG A 1 102 ? 11.833 -10.582 -3.515 1.00 92.62 102 ARG A O 1
ATOM 780 N N . SER A 1 103 ? 10.677 -8.977 -2.467 1.00 89.56 103 SER A N 1
ATOM 781 C CA . SER A 1 103 ? 11.402 -9.045 -1.191 1.00 89.56 103 SER A CA 1
ATOM 782 C C . SER A 1 103 ? 10.477 -9.140 0.024 1.00 89.56 103 SER A C 1
ATOM 784 O O . SER A 1 103 ? 10.930 -9.473 1.122 1.00 89.56 103 SER A O 1
ATOM 786 N N . VAL A 1 104 ? 9.181 -8.875 -0.162 1.00 91.88 104 VAL A N 1
ATOM 787 C CA . VAL A 1 104 ? 8.170 -8.864 0.895 1.00 91.88 104 VAL A CA 1
ATOM 788 C C . VAL A 1 104 ? 7.262 -10.075 0.718 1.00 91.88 104 VAL A C 1
ATOM 790 O O . VAL A 1 104 ? 6.821 -10.373 -0.387 1.00 91.88 104 VAL A O 1
ATOM 793 N N . ARG A 1 105 ? 7.001 -10.790 1.817 1.00 90.25 105 ARG A N 1
ATOM 794 C CA . ARG A 1 105 ? 6.075 -11.928 1.818 1.00 90.25 105 ARG A CA 1
ATOM 795 C C . ARG A 1 105 ? 4.637 -11.437 1.805 1.00 90.25 105 ARG A C 1
ATOM 797 O O . ARG A 1 105 ? 4.299 -10.521 2.554 1.00 90.25 105 ARG A O 1
ATOM 804 N N . ASP A 1 106 ? 3.812 -12.104 1.014 1.00 90.12 106 ASP A N 1
ATOM 805 C CA . ASP A 1 106 ? 2.398 -11.785 0.907 1.00 90.12 106 ASP A CA 1
ATOM 806 C C . ASP A 1 106 ? 1.618 -12.276 2.127 1.00 90.12 106 ASP A C 1
ATOM 808 O O . ASP A 1 106 ? 1.941 -13.290 2.756 1.00 90.12 106 ASP A O 1
ATOM 812 N N . HIS A 1 107 ? 0.587 -11.514 2.478 1.00 92.06 107 HIS A N 1
ATOM 813 C CA . HIS A 1 107 ? -0.420 -11.965 3.424 1.00 92.06 107 HIS A CA 1
ATOM 814 C C . HIS A 1 107 ? -1.384 -12.919 2.691 1.00 92.06 107 HIS A C 1
ATOM 816 O O . HIS A 1 107 ? -1.707 -12.646 1.532 1.00 92.06 107 HIS A O 1
ATOM 822 N N . PRO A 1 108 ? -1.907 -13.984 3.334 1.00 91.88 108 PRO A N 1
ATOM 823 C CA . PRO A 1 108 ? -2.796 -14.950 2.673 1.00 91.88 108 PRO A CA 1
ATOM 824 C C . PRO A 1 108 ? -4.039 -14.341 2.008 1.00 91.88 108 PRO A C 1
ATOM 826 O O . PRO A 1 108 ? -4.616 -14.940 1.112 1.00 91.88 108 PRO A O 1
ATOM 829 N N . ASP A 1 109 ? -4.453 -13.153 2.448 1.00 91.62 109 ASP A N 1
ATOM 830 C CA . ASP A 1 109 ? -5.617 -12.445 1.905 1.00 91.62 109 ASP A CA 1
ATOM 831 C C . ASP A 1 109 ? -5.378 -11.773 0.550 1.00 91.62 109 ASP A C 1
ATOM 833 O O . ASP A 1 109 ? -6.311 -11.169 0.045 1.00 91.62 109 ASP A O 1
ATOM 837 N N . ILE A 1 110 ? -4.149 -11.741 0.028 1.00 93.50 110 ILE A N 1
ATOM 838 C CA . ILE A 1 110 ? -3.813 -11.008 -1.209 1.00 93.50 110 ILE A CA 1
ATOM 839 C C . ILE A 1 110 ? -2.857 -11.778 -2.129 1.00 93.50 110 ILE A C 1
ATOM 841 O O . ILE A 1 110 ? -2.403 -11.229 -3.130 1.00 93.50 110 ILE A O 1
ATOM 845 N N . GLU A 1 111 ? -2.524 -13.025 -1.790 1.00 89.62 111 GLU A N 1
ATOM 846 C CA . GLU A 1 111 ? -1.550 -13.848 -2.524 1.00 89.62 111 GLU A CA 1
ATOM 847 C C . GLU A 1 111 ? -1.947 -14.044 -3.998 1.00 89.62 111 GLU A C 1
ATOM 849 O O . GLU A 1 111 ? -1.091 -14.102 -4.877 1.00 89.62 111 GLU A O 1
ATOM 854 N N . ASP A 1 112 ? -3.250 -14.074 -4.287 1.00 90.94 112 ASP A N 1
ATOM 855 C CA . ASP A 1 112 ? -3.810 -14.209 -5.634 1.00 90.94 112 ASP A CA 1
ATOM 856 C C . ASP A 1 112 ? -3.689 -12.940 -6.493 1.00 90.94 112 ASP A C 1
ATOM 858 O O . ASP A 1 112 ? -3.809 -13.000 -7.719 1.00 90.94 112 ASP A O 1
ATOM 862 N N . LEU A 1 113 ? -3.467 -11.785 -5.864 1.00 89.56 113 LEU A N 1
ATOM 863 C CA . LEU A 1 113 ? -3.385 -10.496 -6.542 1.00 89.56 113 LEU A CA 1
ATOM 864 C C . LEU A 1 113 ? -1.948 -10.137 -6.940 1.00 89.56 113 LEU A C 1
ATOM 866 O O . LEU A 1 113 ? -1.724 -9.403 -7.906 1.00 89.56 113 LEU A O 1
ATOM 870 N N . THR A 1 114 ? -0.979 -10.588 -6.154 1.00 86.00 114 THR A N 1
ATOM 871 C CA . THR A 1 114 ? 0.403 -10.125 -6.229 1.00 86.00 114 THR A CA 1
ATOM 872 C C . THR A 1 114 ? 1.214 -10.834 -7.313 1.00 86.00 114 THR A C 1
ATOM 874 O O . THR A 1 114 ? 0.984 -11.999 -7.622 1.00 86.00 114 THR A O 1
ATOM 877 N N . HIS A 1 115 ? 2.188 -10.129 -7.896 1.00 83.94 115 HIS A N 1
ATOM 878 C CA . HIS A 1 115 ? 3.054 -10.674 -8.942 1.00 83.94 115 HIS A CA 1
ATOM 879 C C . HIS A 1 115 ? 3.910 -11.835 -8.418 1.00 83.94 115 HIS A C 1
ATOM 881 O O . HIS A 1 115 ? 4.426 -11.768 -7.294 1.00 83.94 115 HIS A O 1
ATOM 887 N N . GLU A 1 116 ? 4.082 -12.862 -9.257 1.00 86.00 116 GLU A N 1
ATOM 888 C CA . GLU A 1 116 ? 4.887 -14.043 -8.953 1.00 86.00 116 GLU A CA 1
ATOM 889 C C . GLU A 1 116 ? 6.308 -13.639 -8.540 1.00 86.00 116 GLU A C 1
ATOM 891 O O . GLU A 1 116 ? 6.889 -12.683 -9.056 1.00 86.00 116 GLU A O 1
ATOM 896 N N . ASN A 1 117 ? 6.874 -14.354 -7.568 1.00 82.81 117 ASN A N 1
ATOM 897 C CA . ASN A 1 117 ? 8.237 -14.097 -7.128 1.00 82.81 117 ASN A CA 1
ATOM 898 C C . ASN A 1 117 ? 9.238 -14.669 -8.139 1.00 82.81 117 ASN A C 1
ATOM 900 O O . ASN A 1 117 ? 9.731 -15.787 -7.986 1.00 82.81 117 ASN A O 1
ATOM 904 N N . THR A 1 118 ? 9.494 -13.892 -9.185 1.00 87.12 118 THR A N 1
ATOM 905 C CA . THR A 1 118 ? 10.446 -14.191 -10.250 1.00 87.12 118 THR A CA 1
ATOM 906 C C . THR A 1 118 ? 11.805 -13.542 -9.980 1.00 87.12 118 THR A C 1
ATOM 908 O O . THR A 1 118 ? 11.960 -12.662 -9.123 1.00 87.12 118 THR A O 1
ATOM 911 N N . SER A 1 119 ? 12.810 -13.990 -10.727 1.00 89.25 119 SER A N 1
ATOM 912 C CA . SER A 1 119 ? 14.132 -13.371 -10.754 1.00 89.25 119 SER A CA 1
ATOM 913 C C . SER A 1 119 ? 14.417 -12.844 -12.149 1.00 89.25 119 SER A C 1
ATOM 915 O O . SER A 1 119 ? 14.106 -13.501 -13.142 1.00 89.25 119 SER A O 1
ATOM 917 N N . VAL A 1 120 ? 15.041 -11.675 -12.210 1.00 87.88 120 VAL A N 1
ATOM 918 C CA . VAL A 1 120 ? 15.474 -11.050 -13.456 1.00 87.88 120 VAL A CA 1
ATOM 919 C C . VAL A 1 120 ? 16.956 -11.347 -13.675 1.00 87.88 120 VAL A C 1
ATOM 921 O O . VAL A 1 120 ? 17.752 -11.143 -12.749 1.00 87.88 120 VAL A O 1
ATOM 924 N N . PRO A 1 121 ? 17.341 -11.818 -14.875 1.00 87.00 121 PRO A N 1
ATOM 925 C CA . PRO A 1 121 ? 18.725 -12.139 -15.170 1.00 87.00 121 PRO A CA 1
ATOM 926 C C . PRO A 1 121 ? 19.598 -10.888 -15.202 1.00 87.00 121 PRO A C 1
ATOM 928 O O . PRO A 1 121 ? 19.147 -9.777 -15.491 1.00 87.00 121 PRO A O 1
ATOM 931 N N . ALA A 1 122 ? 20.884 -11.087 -14.943 1.00 85.81 122 ALA A N 1
ATOM 932 C CA . ALA A 1 122 ? 21.883 -10.059 -15.174 1.00 85.81 122 ALA A CA 1
ATOM 933 C C . ALA A 1 122 ? 21.931 -9.600 -16.643 1.00 85.81 122 ALA A C 1
ATOM 935 O O . ALA A 1 122 ? 21.739 -10.427 -17.541 1.00 85.81 122 ALA A O 1
ATOM 936 N N . PRO A 1 123 ? 22.266 -8.321 -16.901 1.00 84.56 123 PRO A N 1
ATOM 937 C CA . PRO A 1 123 ? 22.500 -7.847 -18.257 1.00 84.56 123 PRO A CA 1
ATOM 938 C C . PRO A 1 123 ? 23.581 -8.670 -18.961 1.00 84.56 123 PRO A C 1
ATOM 940 O O . PRO A 1 123 ? 24.621 -8.987 -18.372 1.00 84.56 123 PRO A O 1
ATOM 943 N N . SER A 1 124 ? 23.360 -8.980 -20.238 1.00 83.38 124 SER A N 1
ATOM 944 C CA . SER A 1 124 ? 24.368 -9.646 -21.053 1.00 83.38 124 SER A CA 1
ATOM 945 C C . SER A 1 124 ? 25.596 -8.749 -21.230 1.00 83.38 124 SER A C 1
ATOM 947 O O . SER A 1 124 ? 25.489 -7.537 -21.444 1.00 83.38 124 SER A O 1
ATOM 949 N N . ASN A 1 125 ? 26.772 -9.378 -21.156 1.00 78.88 125 ASN A N 1
ATOM 950 C CA . ASN A 1 125 ? 28.062 -8.762 -21.470 1.00 78.88 125 ASN A CA 1
ATOM 951 C C . ASN A 1 125 ? 28.416 -8.864 -22.964 1.00 78.88 125 ASN A C 1
ATOM 953 O O . ASN A 1 125 ? 29.512 -8.451 -23.355 1.00 78.88 125 ASN A O 1
ATOM 957 N N . ASP A 1 126 ? 27.535 -9.455 -23.775 1.00 79.81 126 ASP A N 1
ATOM 958 C CA . ASP A 1 126 ? 27.706 -9.540 -25.222 1.00 79.81 126 ASP A CA 1
ATOM 959 C C . ASP A 1 126 ? 27.735 -8.140 -25.851 1.00 79.81 126 ASP A C 1
ATOM 961 O O . ASP A 1 126 ? 27.314 -7.145 -25.250 1.00 79.81 126 ASP A O 1
ATOM 965 N N . ASP A 1 127 ? 28.267 -8.040 -27.069 1.00 79.75 127 ASP A N 1
ATOM 966 C CA . ASP A 1 127 ? 28.360 -6.751 -27.743 1.00 79.75 127 ASP A CA 1
ATOM 967 C C . ASP A 1 127 ? 26.965 -6.221 -28.098 1.00 79.75 127 ASP A C 1
ATOM 969 O O . ASP A 1 127 ? 26.286 -6.717 -28.999 1.00 79.75 127 ASP A O 1
ATOM 973 N N . ILE A 1 128 ? 26.549 -5.168 -27.389 1.00 78.88 128 ILE A N 1
ATOM 974 C CA . ILE A 1 128 ? 25.290 -4.466 -27.636 1.00 78.88 128 ILE A CA 1
ATOM 975 C C . ILE A 1 128 ? 25.191 -3.974 -29.085 1.00 78.88 128 ILE A C 1
ATOM 977 O O . ILE A 1 128 ? 24.090 -3.874 -29.618 1.00 78.88 128 ILE A O 1
ATOM 981 N N . ILE A 1 129 ? 26.316 -3.672 -29.744 1.00 77.88 129 ILE A N 1
ATOM 982 C CA . ILE A 1 129 ? 26.326 -3.228 -31.139 1.00 77.88 129 ILE A CA 1
ATOM 983 C C . ILE A 1 129 ? 25.958 -4.373 -32.079 1.00 77.88 129 ILE A C 1
ATOM 985 O O . ILE A 1 129 ? 25.179 -4.148 -33.003 1.00 77.88 129 ILE A O 1
ATOM 989 N N . ASP A 1 130 ? 26.462 -5.583 -31.837 1.00 82.06 130 ASP A N 1
ATOM 990 C CA . ASP A 1 130 ? 26.110 -6.757 -32.640 1.00 82.06 130 ASP A CA 1
ATOM 991 C C . ASP A 1 130 ? 24.618 -7.072 -32.498 1.00 82.06 130 ASP A C 1
ATOM 993 O O . ASP A 1 130 ? 23.922 -7.216 -33.501 1.00 82.06 130 ASP A O 1
ATOM 997 N N . TRP A 1 131 ? 24.092 -7.025 -31.274 1.00 83.56 131 TRP A N 1
ATOM 998 C CA . TRP A 1 131 ? 22.661 -7.189 -31.016 1.00 83.56 131 TRP A CA 1
ATOM 999 C C . TRP A 1 131 ? 21.790 -6.103 -31.677 1.00 83.56 131 TRP A C 1
ATOM 1001 O O . TRP A 1 131 ? 20.777 -6.406 -32.310 1.00 83.56 131 TRP A O 1
ATOM 1011 N N . ILE A 1 132 ? 22.184 -4.825 -31.593 1.00 80.81 132 ILE A N 1
ATOM 1012 C CA . ILE A 1 132 ? 21.477 -3.731 -32.284 1.00 80.81 132 ILE A CA 1
ATOM 1013 C C . ILE A 1 132 ? 21.511 -3.945 -33.803 1.00 80.81 132 ILE A C 1
ATOM 1015 O O . ILE A 1 132 ? 20.509 -3.690 -34.475 1.00 80.81 132 ILE A O 1
ATOM 1019 N N . ASN A 1 133 ? 22.640 -4.405 -34.353 1.00 80.06 133 ASN A N 1
ATOM 1020 C CA . ASN A 1 133 ? 22.769 -4.709 -35.777 1.00 80.06 133 ASN A CA 1
ATOM 1021 C C . ASN A 1 133 ? 21.848 -5.861 -36.193 1.00 80.06 133 ASN A C 1
ATOM 1023 O O . ASN A 1 133 ? 21.230 -5.767 -37.252 1.00 80.06 133 ASN A O 1
ATOM 1027 N N . GLU A 1 134 ? 21.719 -6.908 -35.378 1.00 83.50 134 GLU A N 1
ATOM 1028 C CA . GLU A 1 134 ? 20.768 -8.003 -35.607 1.00 83.50 134 GLU A CA 1
ATOM 1029 C C . GLU A 1 134 ? 19.323 -7.488 -35.627 1.00 83.50 134 GLU A C 1
ATOM 1031 O O . GLU A 1 134 ? 18.628 -7.666 -36.629 1.00 83.50 134 GLU A O 1
ATOM 1036 N N . ILE A 1 135 ? 18.901 -6.730 -34.604 1.00 80.31 135 ILE A N 1
ATOM 1037 C CA . ILE A 1 135 ? 17.557 -6.123 -34.567 1.00 80.31 135 ILE A CA 1
ATOM 1038 C C . ILE A 1 135 ? 17.317 -5.235 -35.790 1.00 80.31 135 ILE A C 1
ATOM 1040 O O . ILE A 1 135 ? 16.240 -5.278 -36.389 1.00 80.31 135 ILE A O 1
ATOM 1044 N N . TYR A 1 136 ? 18.309 -4.434 -36.180 1.00 78.94 136 TYR A N 1
ATOM 1045 C CA . TYR A 1 136 ? 18.228 -3.604 -37.376 1.00 78.94 136 TYR A CA 1
ATOM 1046 C C . TYR A 1 136 ? 18.060 -4.449 -38.644 1.00 78.94 136 TYR A C 1
ATOM 1048 O O . TYR A 1 136 ? 17.209 -4.148 -39.481 1.00 78.94 136 TYR A O 1
ATOM 1056 N N . HIS A 1 137 ? 18.856 -5.507 -38.805 1.00 79.19 137 HIS A N 1
ATOM 1057 C CA . HIS A 1 137 ? 18.790 -6.380 -39.973 1.00 79.19 137 HIS A CA 1
ATOM 1058 C C . HIS A 1 137 ? 17.442 -7.089 -40.107 1.00 79.19 137 HIS A C 1
ATOM 1060 O O . HIS A 1 137 ? 16.960 -7.213 -41.238 1.00 79.19 137 HIS A O 1
ATOM 1066 N N . ASP A 1 138 ? 16.838 -7.466 -38.984 1.00 80.50 138 ASP A N 1
ATOM 1067 C CA . ASP A 1 138 ? 15.541 -8.141 -38.927 1.00 80.50 138 ASP A CA 1
ATOM 1068 C C . ASP A 1 138 ? 14.351 -7.177 -39.060 1.00 80.50 138 ASP A C 1
ATOM 1070 O O . ASP A 1 138 ? 13.275 -7.583 -39.501 1.00 80.50 138 ASP A O 1
ATOM 1074 N N . SER A 1 139 ? 14.539 -5.895 -38.725 1.00 75.88 139 SER A N 1
ATOM 1075 C CA . SER A 1 139 ? 13.456 -4.896 -38.676 1.00 75.88 139 SER A CA 1
ATOM 1076 C C . SER A 1 139 ? 13.484 -3.860 -39.808 1.00 75.88 139 SER A C 1
ATOM 1078 O O . SER A 1 139 ? 12.525 -3.106 -39.959 1.00 75.88 139 SER A O 1
ATOM 1080 N N . ARG A 1 140 ? 14.560 -3.779 -40.606 1.00 72.25 140 ARG A N 1
ATOM 1081 C CA . ARG A 1 140 ? 14.717 -2.751 -41.656 1.00 72.25 140 ARG A CA 1
ATOM 1082 C C . ARG A 1 140 ? 13.697 -2.887 -42.793 1.00 72.25 140 ARG A C 1
ATOM 1084 O O . ARG A 1 140 ? 13.533 -3.958 -43.380 1.00 72.25 140 ARG A O 1
ATOM 1091 N N . GLY A 1 141 ? 13.061 -1.772 -43.151 1.00 72.44 141 GLY A N 1
ATOM 1092 C CA . GLY A 1 141 ? 12.139 -1.682 -44.285 1.00 72.44 141 GLY A CA 1
ATOM 1093 C C . GLY A 1 141 ? 12.816 -1.336 -45.619 1.00 72.44 141 GLY A C 1
ATOM 1094 O O . GLY A 1 141 ? 14.033 -1.414 -45.775 1.00 72.44 141 GLY A O 1
ATOM 1095 N N . PHE A 1 142 ? 12.022 -0.884 -46.598 1.00 69.69 142 PHE A N 1
ATOM 1096 C CA . PHE A 1 142 ? 12.488 -0.369 -47.904 1.00 69.69 142 PHE A CA 1
ATOM 1097 C C . PHE A 1 142 ? 13.156 1.020 -47.816 1.00 69.69 142 PHE A C 1
ATOM 1099 O O . PHE A 1 142 ? 13.081 1.824 -48.747 1.00 69.69 142 PHE A O 1
ATOM 1106 N N . GLU A 1 143 ? 13.756 1.343 -46.677 1.00 67.12 143 GLU A N 1
ATOM 1107 C CA . GLU A 1 143 ? 14.279 2.669 -46.377 1.00 67.12 143 GLU A CA 1
ATOM 1108 C C . GLU A 1 143 ? 15.514 2.988 -47.223 1.00 67.12 143 GLU A C 1
ATOM 1110 O O . GLU A 1 143 ? 16.410 2.162 -47.406 1.00 67.12 143 GLU A O 1
ATOM 1115 N N . LEU A 1 144 ? 15.575 4.221 -47.728 1.00 51.41 144 LEU A N 1
ATOM 1116 C CA . LEU A 1 144 ? 16.715 4.740 -48.474 1.00 51.41 144 LEU A CA 1
ATOM 1117 C C . LEU A 1 144 ? 17.337 5.892 -47.668 1.00 51.41 144 LEU A C 1
ATOM 1119 O O . LEU A 1 144 ? 16.800 6.998 -47.658 1.00 51.41 144 LEU A O 1
ATOM 1123 N N . GLY A 1 145 ? 18.461 5.650 -46.984 1.00 63.38 145 GLY A N 1
ATOM 1124 C CA . GLY A 1 145 ? 19.181 6.676 -46.214 1.00 63.38 145 GLY A CA 1
ATOM 1125 C C . GLY A 1 145 ? 19.390 6.319 -44.738 1.00 63.38 145 GLY A C 1
ATOM 1126 O O . GLY A 1 145 ? 19.943 5.268 -44.432 1.00 63.38 145 GLY A O 1
ATOM 1127 N N . THR A 1 146 ? 19.032 7.232 -43.830 1.00 58.19 146 THR A N 1
ATOM 1128 C CA . THR A 1 146 ? 19.073 7.030 -42.366 1.00 58.19 146 THR A CA 1
ATOM 1129 C C . THR A 1 146 ? 17.961 6.103 -41.878 1.00 58.19 146 THR A C 1
ATOM 1131 O O . THR A 1 146 ? 16.872 6.137 -42.440 1.00 58.19 146 THR A O 1
ATOM 1134 N N . PHE A 1 147 ? 18.236 5.351 -40.807 1.00 64.38 147 PHE A N 1
ATOM 1135 C CA . PHE A 1 147 ? 17.307 4.404 -40.178 1.00 64.38 147 PHE A CA 1
ATOM 1136 C C . PHE A 1 147 ? 15.985 5.055 -39.739 1.00 64.38 147 PHE A C 1
ATOM 1138 O O . PHE A 1 147 ? 15.991 6.176 -39.217 1.00 64.38 147 PHE A O 1
ATOM 1145 N N . ASP A 1 148 ? 14.880 4.333 -39.903 1.00 67.12 148 ASP A N 1
ATOM 1146 C CA . ASP A 1 148 ? 13.544 4.727 -39.477 1.00 67.12 148 ASP A CA 1
ATOM 1147 C C . ASP A 1 148 ? 13.393 4.729 -37.952 1.00 67.12 148 ASP A C 1
ATOM 1149 O O . ASP A 1 148 ? 14.025 3.969 -37.211 1.00 67.12 148 ASP A O 1
ATOM 1153 N N . ALA A 1 149 ? 12.524 5.616 -37.470 1.00 67.44 149 ALA A N 1
ATOM 1154 C CA . ALA A 1 149 ? 12.294 5.814 -36.044 1.00 67.44 149 ALA A CA 1
ATOM 1155 C C . ALA A 1 149 ? 11.667 4.585 -35.363 1.00 67.44 149 ALA A C 1
ATOM 1157 O O . ALA A 1 149 ? 11.789 4.442 -34.144 1.00 67.44 149 ALA A O 1
ATOM 1158 N N . THR A 1 150 ? 11.029 3.688 -36.123 1.00 71.19 150 THR A N 1
ATOM 1159 C CA . THR A 1 150 ? 10.441 2.456 -35.580 1.00 71.19 150 THR A CA 1
ATOM 1160 C C . THR A 1 150 ? 11.495 1.487 -35.053 1.00 71.19 150 THR A C 1
ATOM 1162 O O . THR A 1 150 ? 11.270 0.872 -34.014 1.00 71.19 150 THR A O 1
ATOM 1165 N N . ILE A 1 151 ? 12.675 1.408 -35.677 1.00 74.56 151 ILE A N 1
ATOM 1166 C CA . ILE A 1 151 ? 13.750 0.510 -35.229 1.00 74.56 151 ILE A CA 1
ATOM 1167 C C . ILE A 1 151 ? 14.263 0.948 -33.859 1.00 74.56 151 ILE A C 1
ATOM 1169 O O . ILE A 1 151 ? 14.424 0.121 -32.969 1.00 74.56 151 ILE A O 1
ATOM 1173 N N . LEU A 1 152 ? 14.433 2.258 -33.646 1.00 72.38 152 LEU A N 1
ATOM 1174 C CA . LEU A 1 152 ? 14.812 2.792 -32.337 1.00 72.38 152 LEU A CA 1
ATOM 1175 C C . LEU A 1 152 ? 13.786 2.421 -31.256 1.00 72.38 152 LEU A C 1
ATOM 1177 O O . LEU A 1 152 ? 14.178 2.070 -30.147 1.00 72.38 152 LEU A O 1
ATOM 1181 N N . ALA A 1 153 ? 12.490 2.479 -31.574 1.00 71.06 153 ALA A N 1
ATOM 1182 C CA . ALA A 1 153 ? 11.434 2.082 -30.644 1.00 71.06 153 ALA A CA 1
ATOM 1183 C C . ALA A 1 153 ? 11.517 0.587 -30.296 1.00 71.06 153 ALA A C 1
ATOM 1185 O O . ALA A 1 153 ? 11.498 0.232 -29.119 1.00 71.06 153 ALA A O 1
ATOM 1186 N N . VAL A 1 154 ? 11.690 -0.276 -31.302 1.00 76.12 154 VAL A N 1
ATOM 1187 C CA . VAL A 1 154 ? 11.846 -1.729 -31.118 1.00 76.12 154 VAL A CA 1
ATOM 1188 C C . VAL A 1 154 ? 13.082 -2.051 -30.277 1.00 76.12 154 VAL A C 1
ATOM 1190 O O . VAL A 1 154 ? 12.986 -2.820 -29.322 1.00 76.12 154 VAL A O 1
ATOM 1193 N N . THR A 1 155 ? 14.227 -1.429 -30.570 1.00 78.75 155 THR A N 1
ATOM 1194 C CA . THR A 1 155 ? 15.467 -1.631 -29.810 1.00 78.75 155 THR A CA 1
ATOM 1195 C C . THR A 1 155 ? 15.334 -1.154 -28.364 1.00 78.75 155 THR A C 1
ATOM 1197 O O . THR A 1 155 ? 15.749 -1.867 -27.457 1.00 78.75 155 THR A O 1
ATOM 1200 N N . LEU A 1 156 ? 14.745 0.024 -28.116 1.00 78.06 156 LEU A N 1
ATOM 1201 C CA . LEU A 1 156 ? 14.552 0.533 -26.752 1.00 78.06 156 LEU A CA 1
ATOM 1202 C C . LEU A 1 156 ? 13.602 -0.354 -25.945 1.00 78.06 156 LEU A C 1
ATOM 1204 O O . LEU A 1 156 ? 13.896 -0.661 -24.791 1.00 78.06 156 LEU A O 1
ATOM 1208 N N . LYS A 1 157 ? 12.508 -0.816 -26.560 1.00 80.50 157 LYS A N 1
ATOM 1209 C CA . LYS A 1 157 ? 11.573 -1.750 -25.928 1.00 80.50 157 LYS A CA 1
ATOM 1210 C C . LYS A 1 157 ? 12.253 -3.072 -25.578 1.00 80.50 157 LYS A C 1
ATOM 1212 O O . LYS A 1 157 ? 12.115 -3.549 -24.457 1.00 80.50 157 LYS A O 1
ATOM 1217 N N . ALA A 1 158 ? 13.006 -3.644 -26.517 1.00 80.88 158 ALA A N 1
ATOM 1218 C CA . ALA A 1 158 ? 13.744 -4.879 -26.283 1.00 80.88 158 ALA A CA 1
ATOM 1219 C C . ALA A 1 158 ? 14.819 -4.700 -25.198 1.00 80.88 158 ALA A C 1
ATOM 1221 O O . ALA A 1 158 ? 15.006 -5.584 -24.370 1.00 80.88 158 ALA A O 1
ATOM 1222 N N . GLN A 1 159 ? 15.466 -3.532 -25.146 1.00 81.81 159 GLN A N 1
ATOM 1223 C CA . GLN A 1 159 ? 16.443 -3.216 -24.110 1.00 81.81 159 GLN A CA 1
ATOM 1224 C C . GLN A 1 159 ? 15.795 -3.098 -22.728 1.00 81.81 159 GLN A C 1
ATOM 1226 O O . GLN A 1 159 ? 16.413 -3.509 -21.758 1.00 81.81 159 GLN A O 1
ATOM 1231 N N . ALA A 1 160 ? 14.570 -2.580 -22.625 1.00 85.38 160 ALA A N 1
ATOM 1232 C CA . ALA A 1 160 ? 13.840 -2.390 -21.370 1.00 85.38 160 ALA A CA 1
ATOM 1233 C C . ALA A 1 160 ? 12.942 -3.583 -20.979 1.00 85.38 160 ALA A C 1
ATOM 1235 O O . ALA A 1 160 ? 12.034 -3.429 -20.160 1.00 85.38 160 ALA A O 1
ATOM 1236 N N . ALA A 1 161 ? 13.174 -4.776 -21.542 1.00 84.38 161 ALA A N 1
ATOM 1237 C CA . ALA A 1 161 ? 12.303 -5.943 -21.355 1.00 84.38 161 ALA A CA 1
ATOM 1238 C C . ALA A 1 161 ? 12.067 -6.309 -19.876 1.00 84.38 161 ALA A C 1
ATOM 1240 O O . ALA A 1 161 ? 10.975 -6.736 -19.508 1.00 84.38 161 ALA A O 1
ATOM 1241 N N . ASN A 1 162 ? 13.058 -6.065 -19.016 1.00 89.12 162 ASN A N 1
ATOM 1242 C CA . ASN A 1 162 ? 12.999 -6.403 -17.596 1.00 89.12 162 ASN A CA 1
ATOM 1243 C C . ASN A 1 162 ? 12.202 -5.391 -16.750 1.00 89.12 162 ASN A C 1
ATOM 1245 O O . ASN A 1 162 ? 11.919 -5.651 -15.581 1.00 89.12 162 ASN A O 1
ATOM 1249 N N . TRP A 1 163 ? 11.829 -4.226 -17.296 1.00 91.75 163 TRP A N 1
ATOM 1250 C CA . TRP A 1 163 ? 11.131 -3.184 -16.527 1.00 91.75 163 TRP A CA 1
ATOM 1251 C C . TRP A 1 163 ? 9.763 -3.643 -16.041 1.00 91.75 163 TRP A C 1
ATOM 1253 O O . TRP A 1 163 ? 9.357 -3.264 -14.943 1.00 91.75 163 TRP A O 1
ATOM 1263 N N . SER A 1 164 ? 9.072 -4.457 -16.844 1.00 91.62 164 SER A N 1
ATOM 1264 C CA . SER A 1 164 ? 7.747 -4.969 -16.502 1.00 91.62 164 SER A CA 1
ATOM 1265 C C . SER A 1 164 ? 7.784 -5.772 -15.206 1.00 91.62 164 SER A C 1
ATOM 1267 O O . SER A 1 164 ? 7.057 -5.439 -14.269 1.00 91.62 164 SER A O 1
ATOM 1269 N N . ASP A 1 165 ? 8.654 -6.778 -15.123 1.00 92.81 165 ASP A N 1
ATOM 1270 C CA . ASP A 1 165 ? 8.723 -7.652 -13.952 1.00 92.81 165 ASP A CA 1
ATOM 1271 C C . ASP A 1 165 ? 9.181 -6.864 -12.722 1.00 92.81 165 ASP A C 1
ATOM 1273 O O . ASP A 1 165 ? 8.499 -6.865 -11.696 1.00 92.81 165 ASP A O 1
ATOM 1277 N N . ILE A 1 166 ? 10.258 -6.076 -12.844 1.00 93.38 166 ILE A N 1
ATOM 1278 C CA . ILE A 1 166 ? 10.790 -5.268 -11.733 1.00 93.38 166 ILE A CA 1
ATOM 1279 C C . ILE A 1 166 ? 9.723 -4.300 -11.182 1.00 93.38 166 ILE A C 1
ATOM 1281 O O . ILE A 1 166 ? 9.579 -4.166 -9.962 1.00 93.38 166 ILE A O 1
ATOM 1285 N N . ALA A 1 167 ? 8.950 -3.638 -12.051 1.00 94.81 167 ALA A N 1
ATOM 1286 C CA . ALA A 1 167 ? 7.909 -2.696 -11.639 1.00 94.81 167 ALA A CA 1
ATOM 1287 C C . ALA A 1 167 ? 6.707 -3.388 -10.984 1.00 94.81 167 ALA A C 1
ATOM 1289 O O . ALA A 1 167 ? 6.265 -2.960 -9.914 1.00 94.81 167 ALA A O 1
ATOM 1290 N N . HIS A 1 168 ? 6.199 -4.476 -11.571 1.00 95.25 168 HIS A N 1
ATOM 1291 C CA . HIS A 1 168 ? 5.094 -5.238 -10.984 1.00 95.25 168 HIS A CA 1
ATOM 1292 C C . HIS A 1 168 ? 5.480 -5.870 -9.646 1.00 95.25 168 HIS A C 1
ATOM 1294 O O . HIS A 1 168 ? 4.679 -5.873 -8.707 1.00 95.25 168 HIS A O 1
ATOM 1300 N N . GLY A 1 169 ? 6.722 -6.335 -9.514 1.00 95.88 169 GLY A N 1
ATOM 1301 C CA . GLY A 1 169 ? 7.252 -6.815 -8.248 1.00 95.88 169 GLY A CA 1
ATOM 1302 C C . GLY A 1 169 ? 7.346 -5.750 -7.174 1.00 95.88 169 GLY A C 1
ATOM 1303 O O . GLY A 1 169 ? 6.907 -5.964 -6.044 1.00 95.88 169 GLY A O 1
ATOM 1304 N N . TYR A 1 170 ? 7.874 -4.579 -7.532 1.00 96.50 170 TYR A N 1
ATOM 1305 C CA . TYR A 1 170 ? 7.931 -3.438 -6.626 1.00 96.50 170 TYR A CA 1
ATOM 1306 C C . TYR A 1 170 ? 6.545 -3.055 -6.108 1.00 96.50 170 TYR A C 1
ATOM 1308 O O . TYR A 1 170 ? 6.352 -2.929 -4.898 1.00 96.50 170 TYR A O 1
ATOM 1316 N N . ILE A 1 171 ? 5.565 -2.919 -6.999 1.00 97.56 171 ILE A N 1
ATOM 1317 C CA . ILE A 1 171 ? 4.207 -2.540 -6.605 1.00 97.56 171 ILE A CA 1
ATOM 1318 C C . ILE A 1 171 ? 3.520 -3.642 -5.798 1.00 97.56 171 ILE A C 1
ATOM 1320 O O . ILE A 1 171 ? 2.813 -3.329 -4.841 1.00 97.56 171 ILE A O 1
ATOM 1324 N N . SER A 1 172 ? 3.795 -4.912 -6.087 1.00 97.25 172 SER A N 1
ATOM 1325 C CA . SER A 1 172 ? 3.299 -6.029 -5.275 1.00 97.25 172 SER A CA 1
ATOM 1326 C C . SER A 1 172 ? 3.891 -6.023 -3.862 1.00 97.25 172 SER A C 1
ATOM 1328 O O . SER A 1 172 ? 3.149 -6.161 -2.893 1.00 97.25 172 SER A O 1
ATOM 1330 N N . ASP A 1 173 ? 5.192 -5.751 -3.712 1.00 97.25 173 ASP A N 1
ATOM 1331 C CA . ASP A 1 173 ? 5.813 -5.559 -2.395 1.00 97.25 173 ASP A CA 1
ATOM 1332 C C . ASP A 1 173 ? 5.195 -4.367 -1.645 1.00 97.25 173 ASP A C 1
ATOM 1334 O O . ASP A 1 173 ? 4.942 -4.454 -0.445 1.00 97.25 173 ASP A O 1
ATOM 1338 N N . MET A 1 174 ? 4.904 -3.259 -2.336 1.00 97.75 174 MET A N 1
ATOM 1339 C CA . MET A 1 174 ? 4.230 -2.104 -1.731 1.00 97.75 174 MET A CA 1
ATOM 1340 C C . MET A 1 174 ? 2.806 -2.438 -1.267 1.00 97.75 174 MET A C 1
ATOM 1342 O O . MET A 1 174 ? 2.411 -2.027 -0.174 1.00 97.75 174 MET A O 1
ATOM 1346 N N . ILE A 1 175 ? 2.048 -3.204 -2.059 1.00 97.81 175 ILE A N 1
ATOM 1347 C CA . ILE A 1 175 ? 0.724 -3.716 -1.678 1.00 97.81 175 ILE A CA 1
ATOM 1348 C C . ILE A 1 175 ? 0.845 -4.596 -0.431 1.00 97.81 175 ILE A C 1
ATOM 1350 O O . ILE A 1 175 ? 0.123 -4.365 0.539 1.00 97.81 175 ILE A O 1
ATOM 1354 N N . ALA A 1 176 ? 1.795 -5.535 -0.410 1.00 97.19 176 ALA A N 1
ATOM 1355 C CA . ALA A 1 176 ? 2.022 -6.433 0.718 1.00 97.19 176 ALA A CA 1
ATOM 1356 C C . ALA A 1 176 ? 2.400 -5.685 2.006 1.00 97.19 176 ALA A C 1
ATOM 1358 O O . ALA A 1 176 ? 1.855 -5.981 3.074 1.00 97.19 176 ALA A O 1
ATOM 1359 N N . LEU A 1 177 ? 3.270 -4.670 1.915 1.00 97.31 177 LEU A N 1
ATOM 1360 C CA . LEU A 1 177 ? 3.640 -3.810 3.045 1.00 97.31 177 LEU A CA 1
ATOM 1361 C C . LEU A 1 177 ? 2.433 -3.049 3.603 1.00 97.31 177 LEU A C 1
ATOM 1363 O O . LEU A 1 177 ? 2.217 -3.033 4.816 1.00 97.31 177 LEU A O 1
ATOM 1367 N N . VAL A 1 178 ? 1.642 -2.424 2.727 1.00 97.75 178 VAL A N 1
ATOM 1368 C CA . VAL A 1 178 ? 0.456 -1.654 3.127 1.00 97.75 178 VAL A CA 1
ATOM 1369 C C . VAL A 1 178 ? -0.610 -2.569 3.723 1.00 97.75 178 VAL A C 1
ATOM 1371 O O . VAL A 1 178 ? -1.159 -2.251 4.774 1.00 97.75 178 VAL A O 1
ATOM 1374 N N . HIS A 1 179 ? -0.885 -3.711 3.095 1.00 97.50 179 HIS A N 1
ATOM 1375 C CA . HIS A 1 179 ? -1.872 -4.667 3.586 1.00 97.50 179 HIS A CA 1
ATOM 1376 C C . HIS A 1 179 ? -1.485 -5.222 4.959 1.00 97.50 179 HIS A C 1
ATOM 1378 O O . HIS A 1 179 ? -2.271 -5.141 5.902 1.00 97.50 179 HIS A O 1
ATOM 1384 N N . SER A 1 180 ? -0.245 -5.697 5.102 1.00 95.88 180 SER A N 1
ATOM 1385 C CA . SER A 1 180 ? 0.265 -6.219 6.374 1.00 95.88 180 SER A CA 1
ATOM 1386 C C . SER A 1 180 ? 0.202 -5.162 7.476 1.00 95.88 180 SER A C 1
ATOM 1388 O O . SER A 1 180 ? -0.221 -5.458 8.590 1.00 95.88 180 SER A O 1
ATOM 1390 N N . PHE A 1 181 ? 0.541 -3.906 7.162 1.00 96.75 181 PHE A N 1
ATOM 1391 C CA . PHE A 1 181 ? 0.403 -2.797 8.104 1.00 96.75 181 PHE A CA 1
ATOM 1392 C C . PHE A 1 181 ? -1.047 -2.608 8.575 1.00 96.75 181 PHE A C 1
ATOM 1394 O O . PHE A 1 181 ? -1.280 -2.467 9.775 1.00 96.75 181 PHE A O 1
ATOM 1401 N N . ILE A 1 182 ? -2.019 -2.615 7.655 1.00 96.69 182 ILE A N 1
ATOM 1402 C CA . ILE A 1 182 ? -3.443 -2.442 7.987 1.00 96.69 182 ILE A CA 1
ATOM 1403 C C . ILE A 1 182 ? -3.897 -3.542 8.949 1.00 96.69 182 ILE A C 1
ATOM 1405 O O . ILE A 1 182 ? -4.441 -3.226 10.009 1.00 96.69 182 ILE A O 1
ATOM 1409 N N . ILE A 1 183 ? -3.633 -4.807 8.608 1.00 95.19 183 ILE A N 1
ATOM 1410 C CA . ILE A 1 183 ? -4.066 -5.965 9.401 1.00 95.19 183 ILE A CA 1
ATOM 1411 C C . ILE A 1 183 ? -3.417 -5.966 10.790 1.00 95.19 183 ILE A C 1
ATOM 1413 O O . ILE A 1 183 ? -4.112 -6.117 11.796 1.00 95.19 183 ILE A O 1
ATOM 1417 N N . GLU A 1 184 ? -2.109 -5.719 10.873 1.00 94.00 184 GLU A N 1
ATOM 1418 C CA . GLU A 1 184 ? -1.375 -5.699 12.144 1.00 94.00 184 GLU A CA 1
ATOM 1419 C C . GLU A 1 184 ? -1.831 -4.553 13.061 1.00 94.00 184 GLU A C 1
ATOM 1421 O O . GLU A 1 184 ? -2.089 -4.757 14.251 1.00 94.00 184 GLU A O 1
ATOM 1426 N N . VAL A 1 185 ? -1.988 -3.335 12.527 1.00 94.50 185 VAL A N 1
ATOM 1427 C CA . VAL A 1 185 ? -2.474 -2.191 13.319 1.00 94.50 185 VAL A CA 1
ATOM 1428 C C . VAL A 1 185 ? -3.899 -2.438 13.800 1.00 94.50 185 VAL A C 1
ATOM 1430 O O . VAL A 1 185 ? -4.209 -2.186 14.966 1.00 94.50 185 VAL A O 1
ATOM 1433 N N . GLN A 1 186 ? -4.760 -2.960 12.930 1.00 93.25 186 GLN A N 1
ATOM 1434 C CA . GLN A 1 186 ? -6.137 -3.298 13.263 1.00 93.25 186 GLN A CA 1
ATOM 1435 C C . GLN A 1 186 ? -6.221 -4.336 14.389 1.00 93.25 186 GLN A C 1
ATOM 1437 O O . GLN A 1 186 ? -6.992 -4.158 15.336 1.00 93.25 186 GLN A O 1
ATOM 1442 N N . GLN A 1 187 ? -5.414 -5.396 14.324 1.00 91.81 187 GLN A N 1
ATOM 1443 C CA . GLN A 1 187 ? -5.397 -6.444 15.342 1.00 91.81 187 GLN A CA 1
ATOM 1444 C C . GLN A 1 187 ? -4.928 -5.919 16.708 1.00 91.81 187 GLN A C 1
ATOM 1446 O O . GLN A 1 187 ? -5.426 -6.350 17.748 1.00 91.81 187 GLN A O 1
ATOM 1451 N N . GLN A 1 188 ? -4.030 -4.935 16.717 1.00 90.88 188 GLN A N 1
ATOM 1452 C CA . GLN A 1 188 ? -3.548 -4.290 17.939 1.00 90.88 188 GLN A CA 1
ATOM 1453 C C . GLN A 1 188 ? -4.595 -3.364 18.580 1.00 90.88 188 GLN A C 1
ATOM 1455 O O . GLN A 1 188 ? -4.791 -3.389 19.796 1.00 90.88 188 GLN A O 1
ATOM 1460 N N . ILE A 1 189 ? -5.301 -2.546 17.789 1.00 91.75 189 ILE A N 1
ATOM 1461 C CA . ILE A 1 189 ? -6.301 -1.596 18.323 1.00 91.75 189 ILE A CA 1
ATOM 1462 C C . ILE A 1 189 ? -7.640 -2.253 18.684 1.00 91.75 189 ILE A C 1
ATOM 1464 O O . ILE A 1 189 ? -8.394 -1.711 19.506 1.00 91.75 189 ILE A O 1
ATOM 1468 N N . ALA A 1 190 ? -7.937 -3.402 18.073 1.00 89.94 190 ALA A N 1
ATOM 1469 C CA . ALA A 1 190 ? -9.131 -4.198 18.308 1.00 89.94 190 ALA A CA 1
ATOM 1470 C C . ALA A 1 190 ? -8.753 -5.682 18.482 1.00 89.94 190 ALA A C 1
ATOM 1472 O O . ALA A 1 190 ? -8.906 -6.452 17.540 1.00 89.94 190 ALA A O 1
ATOM 1473 N N . PRO A 1 191 ? -8.321 -6.114 19.686 1.00 86.56 191 PRO A N 1
ATOM 1474 C CA . PRO A 1 191 ? -7.851 -7.488 19.925 1.00 86.56 191 PRO A CA 1
ATOM 1475 C C . PRO A 1 191 ? -8.940 -8.569 19.862 1.00 86.56 191 PRO A C 1
ATOM 1477 O O . PRO A 1 191 ? -8.646 -9.763 19.865 1.00 86.56 191 PRO A O 1
ATOM 1480 N N . SER A 1 192 ? -10.216 -8.174 19.874 1.00 89.56 192 SER A N 1
ATOM 1481 C CA . SER A 1 192 ? -11.326 -9.118 19.754 1.00 89.56 192 SER A CA 1
ATOM 1482 C C . SER A 1 192 ? -11.351 -9.682 18.341 1.00 89.56 192 SER A C 1
ATOM 1484 O O . SER A 1 192 ? -11.670 -8.951 17.410 1.00 89.56 192 SER A O 1
ATOM 1486 N N . ARG A 1 193 ? -11.099 -10.989 18.203 1.00 89.75 193 ARG A N 1
ATOM 1487 C CA . ARG A 1 193 ? -11.093 -11.684 16.909 1.00 89.75 193 ARG A CA 1
ATOM 1488 C C . ARG A 1 193 ? -12.350 -11.410 16.081 1.00 89.75 193 ARG A C 1
ATOM 1490 O O . ARG A 1 193 ? -12.235 -11.159 14.895 1.00 89.75 193 ARG A O 1
ATOM 1497 N N . ARG A 1 194 ? -13.531 -11.386 16.708 1.00 91.12 194 ARG A N 1
ATOM 1498 C CA . ARG A 1 194 ? -14.793 -11.040 16.034 1.00 91.12 194 ARG A CA 1
ATOM 1499 C C . ARG A 1 194 ? -14.745 -9.644 15.403 1.00 91.12 194 ARG A C 1
ATOM 1501 O O . ARG A 1 194 ? -15.112 -9.485 14.246 1.00 91.12 194 ARG A O 1
ATOM 1508 N N . VAL A 1 195 ? -14.268 -8.649 16.153 1.00 92.75 195 VAL A N 1
ATOM 1509 C CA . VAL A 1 195 ? -14.141 -7.268 15.667 1.00 92.75 195 VAL A CA 1
ATOM 1510 C C . VAL A 1 195 ? -13.057 -7.179 14.593 1.00 92.75 195 VAL A C 1
ATOM 1512 O O . VAL A 1 195 ? -13.285 -6.550 13.565 1.00 92.75 195 VAL A O 1
ATOM 1515 N N . SER A 1 196 ? -11.892 -7.806 14.800 1.00 93.19 196 SER A N 1
ATOM 1516 C CA . SER A 1 196 ? -10.807 -7.801 13.815 1.00 93.19 196 SER A CA 1
ATOM 1517 C C . SER A 1 196 ? -11.254 -8.477 12.516 1.00 93.19 196 SER A C 1
ATOM 1519 O O . SER A 1 196 ? -11.204 -7.852 11.468 1.00 93.19 196 SER A O 1
ATOM 1521 N N . ASP A 1 197 ? -11.769 -9.702 12.565 1.00 93.25 197 ASP A N 1
ATOM 1522 C CA . ASP A 1 197 ? -12.205 -10.437 11.373 1.00 93.25 197 ASP A CA 1
ATOM 1523 C C . ASP A 1 197 ? -13.372 -9.712 10.672 1.00 93.25 197 ASP A C 1
ATOM 1525 O O . ASP A 1 197 ? -13.406 -9.634 9.442 1.00 93.25 197 ASP A O 1
ATOM 1529 N N . GLY A 1 198 ? -14.282 -9.101 11.441 1.00 94.44 198 GLY A N 1
ATOM 1530 C CA . GLY A 1 198 ? -15.388 -8.296 10.921 1.00 94.44 198 GLY A CA 1
ATOM 1531 C C . GLY A 1 198 ? -14.931 -7.028 10.194 1.00 94.44 198 GLY A C 1
ATOM 1532 O O . GLY A 1 198 ? -15.343 -6.789 9.061 1.00 94.44 198 GLY A O 1
ATOM 1533 N N . ILE A 1 199 ? -14.032 -6.237 10.795 1.00 95.38 199 ILE A N 1
ATOM 1534 C CA . ILE A 1 199 ? -13.455 -5.048 10.141 1.00 95.38 199 ILE A CA 1
ATOM 1535 C C . ILE A 1 199 ? -12.635 -5.461 8.914 1.00 95.38 199 ILE A C 1
ATOM 1537 O O . ILE A 1 199 ? -12.726 -4.815 7.878 1.00 95.38 199 ILE A O 1
ATOM 1541 N N . LYS A 1 200 ? -11.864 -6.550 8.993 1.00 94.25 200 LYS A N 1
ATOM 1542 C CA . LYS A 1 200 ? -11.068 -7.042 7.863 1.00 94.25 200 LYS A CA 1
ATOM 1543 C C . LYS A 1 200 ? -11.975 -7.413 6.689 1.00 94.25 200 LYS A C 1
ATOM 1545 O O . LYS A 1 200 ? -11.742 -6.947 5.580 1.00 94.25 200 LYS A O 1
ATOM 1550 N N . SER A 1 201 ? -13.032 -8.183 6.948 1.00 94.69 201 SER A N 1
ATOM 1551 C CA . SER A 1 201 ? -14.012 -8.582 5.927 1.00 94.69 201 SER A CA 1
ATOM 1552 C C . SER A 1 201 ? -14.718 -7.371 5.314 1.00 94.69 201 SER A C 1
ATOM 1554 O O . SER A 1 201 ? -14.904 -7.320 4.105 1.00 94.69 201 SER A O 1
ATOM 1556 N N . LEU A 1 202 ? -15.046 -6.364 6.132 1.00 94.81 202 LEU A N 1
ATOM 1557 C CA . LEU A 1 202 ? -15.639 -5.106 5.670 1.00 94.81 202 LEU A CA 1
ATOM 1558 C C . LEU A 1 202 ? -14.720 -4.332 4.710 1.00 94.81 202 LEU A C 1
ATOM 1560 O O . LEU A 1 202 ? -15.207 -3.667 3.800 1.00 94.81 202 LEU A O 1
ATOM 1564 N N . LEU A 1 203 ? -13.405 -4.370 4.936 1.00 95.81 203 LEU A N 1
ATOM 1565 C CA . LEU A 1 203 ? -12.432 -3.609 4.150 1.00 95.81 203 LEU A CA 1
ATOM 1566 C C . LEU A 1 203 ? -11.961 -4.350 2.893 1.00 95.81 203 LEU A C 1
ATOM 1568 O O . LEU A 1 203 ? -11.490 -3.700 1.962 1.00 95.81 203 LEU A O 1
ATOM 1572 N N . LEU A 1 204 ? -12.053 -5.682 2.866 1.00 95.06 204 LEU A N 1
ATOM 1573 C CA . LEU A 1 204 ? -11.345 -6.523 1.900 1.00 95.06 204 LEU A CA 1
ATOM 1574 C C . LEU A 1 204 ? -11.683 -6.186 0.441 1.00 95.06 204 LEU A C 1
ATOM 1576 O O . LEU A 1 204 ? -10.771 -5.931 -0.340 1.00 95.06 204 LEU A O 1
ATOM 1580 N N . ASP A 1 205 ? -12.964 -6.089 0.085 1.00 95.06 205 ASP A N 1
ATOM 1581 C CA . ASP A 1 205 ? -13.385 -5.794 -1.294 1.00 95.06 205 ASP A CA 1
ATOM 1582 C C . ASP A 1 205 ? -12.875 -4.428 -1.783 1.00 95.06 205 ASP A C 1
ATOM 1584 O O . ASP A 1 205 ? -12.393 -4.282 -2.912 1.00 95.06 205 ASP A O 1
ATOM 1588 N N . ASP A 1 206 ? -12.949 -3.408 -0.921 1.00 96.56 206 ASP A N 1
ATOM 1589 C CA . ASP A 1 206 ? -12.445 -2.072 -1.234 1.00 96.56 206 ASP A CA 1
ATOM 1590 C C . ASP A 1 206 ? -10.912 -2.076 -1.356 1.00 96.56 206 ASP A C 1
ATOM 1592 O O . ASP A 1 206 ? -10.379 -1.445 -2.273 1.00 96.56 206 ASP A O 1
ATOM 1596 N N . LEU A 1 207 ? -10.203 -2.817 -0.493 1.00 97.06 207 LEU A N 1
ATOM 1597 C CA . LEU A 1 207 ? -8.751 -3.005 -0.580 1.00 97.06 207 LEU A CA 1
ATOM 1598 C C . LEU A 1 207 ? -8.359 -3.657 -1.909 1.00 97.06 207 LEU A C 1
ATOM 1600 O O . LEU A 1 207 ? -7.526 -3.105 -2.629 1.00 97.06 207 LEU A O 1
ATOM 1604 N N . TYR A 1 208 ? -9.008 -4.762 -2.281 1.00 96.62 208 TYR A N 1
ATOM 1605 C CA . TYR A 1 208 ? -8.782 -5.456 -3.551 1.00 96.62 208 TYR A CA 1
ATOM 1606 C C . TYR A 1 208 ? -8.976 -4.528 -4.748 1.00 96.62 208 TYR A C 1
ATOM 1608 O O . TYR A 1 208 ? -8.115 -4.460 -5.629 1.00 96.62 208 TYR A O 1
ATOM 1616 N N . ARG A 1 209 ? -10.066 -3.749 -4.768 1.00 97.31 209 ARG A N 1
ATOM 1617 C CA . ARG A 1 209 ? -10.315 -2.770 -5.836 1.00 97.31 209 ARG A CA 1
ATOM 1618 C C . ARG A 1 209 ? -9.185 -1.742 -5.938 1.00 97.31 209 ARG A C 1
ATOM 1620 O O . ARG A 1 209 ? -8.766 -1.397 -7.042 1.00 97.31 209 ARG A O 1
ATOM 1627 N N . MET A 1 210 ? -8.701 -1.231 -4.807 1.00 97.56 210 MET A N 1
ATOM 1628 C CA . MET A 1 210 ? -7.638 -0.221 -4.784 1.00 97.56 210 MET A CA 1
ATOM 1629 C C . MET A 1 210 ? -6.289 -0.789 -5.216 1.00 97.56 210 MET A C 1
ATOM 1631 O O . MET A 1 210 ? -5.588 -0.156 -6.006 1.00 97.56 210 MET A O 1
ATOM 1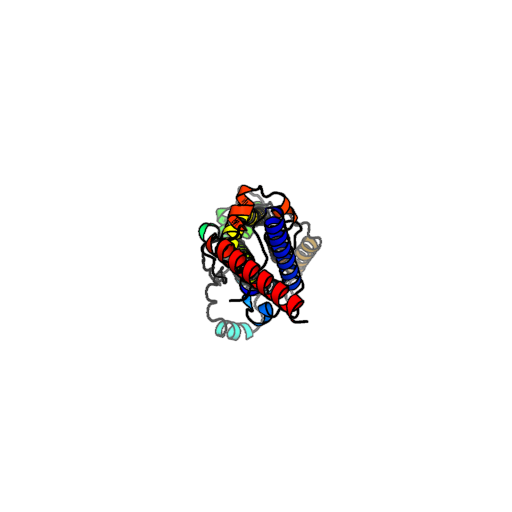635 N N . TYR A 1 211 ? -5.943 -1.987 -4.747 1.00 97.75 211 TYR A N 1
ATOM 1636 C CA . TYR A 1 211 ? -4.715 -2.666 -5.143 1.00 97.75 211 TYR A CA 1
ATOM 1637 C C . TYR A 1 211 ? -4.722 -3.023 -6.628 1.00 97.75 211 TYR A C 1
ATOM 1639 O O . TYR A 1 211 ? -3.741 -2.758 -7.321 1.00 97.75 211 TYR A O 1
ATOM 1647 N N . ARG A 1 212 ? -5.851 -3.516 -7.154 1.00 96.94 212 ARG A N 1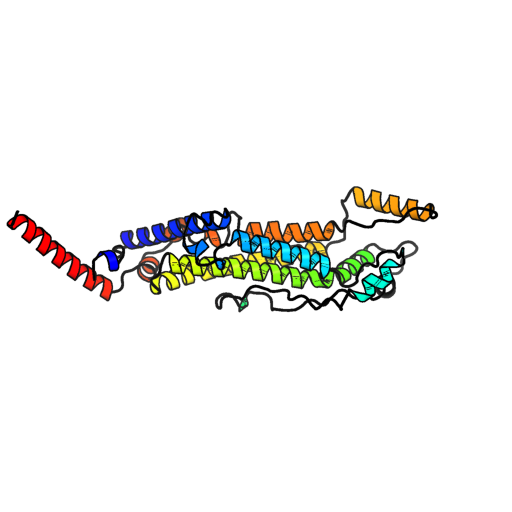
ATOM 1648 C CA . ARG A 1 212 ? -6.003 -3.749 -8.592 1.00 96.94 212 ARG A CA 1
ATOM 1649 C C . ARG A 1 212 ? -5.815 -2.463 -9.391 1.00 96.94 212 ARG A C 1
ATOM 1651 O O . ARG A 1 212 ? -5.063 -2.454 -10.356 1.00 96.94 212 ARG A O 1
ATOM 1658 N N . GLY A 1 213 ? -6.399 -1.357 -8.930 1.00 96.56 213 GLY A N 1
ATOM 1659 C CA . GLY A 1 213 ? -6.195 -0.050 -9.551 1.00 96.56 213 GLY A CA 1
ATOM 1660 C C . GLY A 1 213 ? -4.734 0.425 -9.547 1.00 96.56 213 GLY A C 1
ATOM 1661 O O . GLY A 1 213 ? -4.335 1.147 -10.457 1.00 96.56 213 GLY A O 1
ATOM 1662 N N . ALA A 1 214 ? -3.923 0.036 -8.558 1.00 97.12 214 ALA A N 1
ATOM 1663 C CA . ALA A 1 214 ? -2.485 0.316 -8.547 1.00 97.12 214 ALA A CA 1
ATOM 1664 C C . ALA A 1 214 ? -1.720 -0.552 -9.563 1.00 97.12 214 ALA A C 1
ATOM 1666 O O . ALA A 1 214 ? -0.855 -0.042 -10.278 1.00 97.12 214 ALA A O 1
ATOM 1667 N N . ILE A 1 215 ? -2.074 -1.835 -9.674 1.00 96.00 215 ILE A N 1
ATOM 1668 C CA . ILE A 1 215 ? -1.505 -2.756 -10.669 1.00 96.00 215 ILE A CA 1
ATOM 1669 C C . ILE A 1 215 ? -1.828 -2.270 -12.084 1.00 96.00 215 ILE A C 1
ATOM 1671 O O . ILE A 1 215 ? -0.920 -2.066 -12.885 1.00 96.00 215 ILE A O 1
ATOM 1675 N N . ASP A 1 216 ? -3.098 -1.975 -12.364 1.00 95.81 216 ASP A N 1
ATOM 1676 C CA . ASP A 1 216 ? -3.536 -1.507 -13.679 1.00 95.81 216 ASP A CA 1
ATOM 1677 C C . ASP A 1 216 ? -2.872 -0.160 -14.049 1.00 95.81 216 ASP A C 1
ATOM 1679 O O . ASP A 1 216 ? -2.520 0.069 -15.205 1.00 95.81 216 ASP A O 1
ATOM 1683 N N . HIS A 1 217 ? -2.632 0.733 -13.074 1.00 95.12 217 HIS A N 1
ATOM 1684 C CA . HIS A 1 217 ? -1.906 1.993 -13.318 1.00 95.12 217 HIS A CA 1
ATOM 1685 C C . HIS A 1 217 ? -0.416 1.761 -13.597 1.00 95.12 217 HIS A C 1
ATOM 1687 O O . HIS A 1 217 ? 0.174 2.479 -14.399 1.00 95.12 217 HIS A O 1
ATOM 1693 N N . THR A 1 218 ? 0.196 0.756 -12.967 1.00 95.00 218 THR A N 1
ATOM 1694 C CA . THR A 1 218 ? 1.571 0.326 -13.285 1.00 95.00 218 THR A CA 1
ATOM 1695 C C . THR A 1 218 ? 1.662 -0.161 -14.723 1.00 95.00 218 THR A C 1
ATOM 1697 O O . THR A 1 218 ? 2.538 0.294 -15.456 1.00 95.00 218 THR A O 1
ATOM 1700 N N . GLN A 1 219 ? 0.719 -1.009 -15.143 1.00 93.12 219 GLN A N 1
ATOM 1701 C CA . GLN A 1 219 ? 0.640 -1.482 -16.523 1.00 93.12 219 GLN A CA 1
ATOM 1702 C C . GLN A 1 219 ? 0.471 -0.313 -17.498 1.00 93.12 219 GLN A C 1
ATOM 1704 O O . GLN A 1 219 ? 1.208 -0.215 -18.468 1.00 93.12 219 GLN A O 1
ATOM 1709 N N . PHE A 1 220 ? -0.410 0.641 -17.192 1.00 91.50 220 PHE A N 1
ATOM 1710 C CA . PHE A 1 220 ? -0.587 1.839 -18.014 1.00 91.50 220 PHE A CA 1
ATOM 1711 C C . PHE A 1 220 ? 0.705 2.662 -18.174 1.00 91.50 220 PHE A C 1
ATOM 1713 O O . PHE A 1 220 ? 0.990 3.161 -19.262 1.00 91.50 220 PHE A O 1
ATOM 1720 N N . LEU A 1 221 ? 1.503 2.811 -17.108 1.00 89.56 221 LEU A N 1
ATOM 1721 C CA . LEU A 1 221 ? 2.798 3.495 -17.191 1.00 89.56 221 LEU A CA 1
ATOM 1722 C C . LEU A 1 221 ? 3.802 2.718 -18.050 1.00 89.56 221 LEU A C 1
ATOM 1724 O O . LEU A 1 221 ? 4.535 3.335 -18.820 1.00 89.56 221 LEU A O 1
ATOM 1728 N N . LEU A 1 222 ? 3.822 1.389 -17.939 1.00 89.12 222 LEU A N 1
ATOM 1729 C CA . LEU A 1 222 ? 4.649 0.528 -18.784 1.00 89.12 222 LEU A CA 1
ATOM 1730 C C . LEU A 1 222 ? 4.244 0.644 -20.256 1.00 89.12 222 LEU A C 1
ATOM 1732 O O . LEU A 1 222 ? 5.115 0.839 -21.094 1.00 89.12 222 LEU A O 1
ATOM 1736 N N . ASP A 1 223 ? 2.948 0.621 -20.567 1.00 85.88 223 ASP A N 1
ATOM 1737 C CA . ASP A 1 223 ? 2.444 0.761 -21.937 1.00 85.88 223 ASP A CA 1
ATOM 1738 C C . ASP A 1 223 ? 2.850 2.118 -22.542 1.00 85.88 223 ASP A C 1
ATOM 1740 O O . ASP A 1 223 ? 3.275 2.199 -23.694 1.00 85.88 223 ASP A O 1
ATOM 1744 N N . ILE A 1 224 ? 2.788 3.205 -21.762 1.00 80.69 224 ILE A N 1
ATOM 1745 C CA . ILE A 1 224 ? 3.232 4.530 -22.226 1.00 80.69 224 ILE A CA 1
ATOM 1746 C C . ILE A 1 224 ? 4.727 4.540 -22.561 1.00 80.69 224 ILE A C 1
ATOM 1748 O O . ILE A 1 224 ? 5.121 5.129 -23.569 1.00 80.69 224 ILE A O 1
ATOM 1752 N N . GLU A 1 225 ? 5.557 3.956 -21.698 1.00 79.56 225 GLU A N 1
ATOM 1753 C CA . GLU A 1 225 ? 7.016 4.029 -21.823 1.00 79.56 225 GLU A CA 1
ATOM 1754 C C . GLU A 1 225 ? 7.582 3.001 -22.816 1.00 79.56 225 GLU A C 1
ATOM 1756 O O . GLU A 1 225 ? 8.587 3.283 -23.466 1.00 79.56 225 GLU A O 1
ATOM 1761 N N . LEU A 1 226 ? 6.940 1.836 -22.962 1.00 75.19 226 LEU A N 1
ATOM 1762 C CA . LEU A 1 226 ? 7.411 0.725 -23.797 1.00 75.19 226 LEU A CA 1
ATOM 1763 C C . LEU A 1 226 ? 6.718 0.644 -25.166 1.00 75.19 226 LEU A C 1
ATOM 1765 O O . LEU A 1 226 ? 7.360 0.216 -26.124 1.00 75.19 226 LEU A O 1
ATOM 1769 N N . ASP A 1 227 ? 5.449 1.054 -25.280 1.00 68.75 227 ASP A N 1
ATOM 1770 C CA . ASP A 1 227 ? 4.664 0.980 -26.528 1.00 68.75 227 ASP A CA 1
ATOM 1771 C C . ASP A 1 227 ? 4.379 2.352 -27.165 1.00 68.75 227 ASP A C 1
ATOM 1773 O O . ASP A 1 227 ? 3.885 2.438 -28.294 1.00 68.75 227 ASP A O 1
ATOM 1777 N N . GLY A 1 228 ? 4.715 3.448 -26.480 1.00 60.22 228 GLY A N 1
ATOM 1778 C CA . GLY A 1 228 ? 4.637 4.793 -27.041 1.00 60.22 228 GLY A CA 1
ATOM 1779 C C . GLY A 1 228 ? 5.664 5.030 -28.156 1.00 60.22 228 GLY A C 1
ATOM 1780 O O . GLY A 1 228 ? 6.785 4.527 -28.118 1.00 60.22 228 GLY A O 1
ATOM 1781 N N . THR A 1 229 ? 5.326 5.863 -29.152 1.00 56.31 229 THR A N 1
ATOM 1782 C CA . THR A 1 229 ? 6.343 6.385 -30.084 1.00 56.31 229 THR A CA 1
ATOM 1783 C C . THR A 1 229 ? 7.377 7.175 -29.272 1.00 56.31 229 THR A C 1
ATOM 1785 O O . THR A 1 229 ? 6.969 8.127 -28.600 1.00 56.31 229 THR A O 1
ATOM 1788 N N . PRO A 1 230 ? 8.684 6.843 -29.323 1.00 55.91 230 PRO A N 1
ATOM 1789 C CA . PRO A 1 230 ? 9.706 7.543 -28.549 1.00 55.91 230 PRO A CA 1
ATOM 1790 C C . PRO A 1 230 ? 9.771 9.028 -28.938 1.00 55.91 230 PRO A C 1
ATOM 1792 O O . PRO A 1 230 ? 10.433 9.422 -29.896 1.00 55.91 230 PRO A O 1
ATOM 1795 N N . ALA A 1 231 ? 9.052 9.876 -28.207 1.00 49.53 231 ALA A N 1
ATOM 1796 C CA . ALA A 1 231 ? 8.999 11.311 -28.439 1.00 49.53 231 ALA A CA 1
ATOM 1797 C C . ALA A 1 231 ? 9.877 12.014 -27.404 1.00 49.53 231 ALA A C 1
ATOM 1799 O O . ALA A 1 231 ? 9.476 12.263 -26.266 1.00 49.53 231 ALA A O 1
ATOM 1800 N N . THR A 1 232 ? 11.105 12.357 -27.791 1.00 48.72 232 THR A N 1
ATOM 1801 C CA . THR A 1 232 ? 12.012 13.088 -26.906 1.00 48.72 232 THR A CA 1
ATOM 1802 C C . THR A 1 232 ? 11.722 14.591 -26.979 1.00 48.72 232 THR A C 1
ATOM 1804 O O . THR A 1 232 ? 12.246 15.287 -27.845 1.00 48.72 232 THR A O 1
ATOM 1807 N N . TYR A 1 233 ? 10.948 15.127 -26.032 1.00 40.16 233 TYR A N 1
ATOM 1808 C CA . TYR A 1 233 ? 10.821 16.584 -25.809 1.00 40.16 233 TYR A CA 1
ATOM 1809 C C . TYR A 1 233 ? 12.006 17.181 -25.025 1.00 40.16 233 TYR A C 1
ATOM 1811 O O . TYR A 1 233 ? 11.981 18.333 -24.596 1.00 40.16 233 TYR A O 1
ATOM 1819 N N . ASN A 1 234 ? 13.055 16.390 -24.806 1.00 49.81 234 ASN A N 1
ATOM 1820 C CA . ASN A 1 234 ? 14.239 16.789 -24.062 1.00 49.81 234 ASN A CA 1
ATOM 1821 C C . ASN A 1 234 ? 15.074 17.791 -24.882 1.00 49.81 234 ASN A C 1
ATOM 1823 O O . ASN A 1 234 ? 15.706 17.402 -25.867 1.00 49.81 234 ASN A O 1
ATOM 1827 N N . SER A 1 235 ? 15.125 19.060 -24.450 1.00 47.25 235 SER A N 1
ATOM 1828 C CA . SER A 1 235 ? 15.939 20.113 -25.090 1.00 47.25 235 SER A CA 1
ATOM 1829 C C . SER A 1 235 ? 17.408 19.711 -25.226 1.00 47.25 235 SER A C 1
ATOM 1831 O O . SER A 1 235 ? 18.054 20.026 -26.223 1.00 47.25 235 SER A O 1
ATOM 1833 N N . ASN A 1 236 ? 17.909 18.927 -24.269 1.00 46.25 236 ASN A N 1
ATOM 1834 C CA . ASN A 1 236 ? 19.306 18.522 -24.208 1.00 46.25 236 ASN A CA 1
ATOM 1835 C C . ASN A 1 236 ? 19.582 17.249 -25.015 1.00 46.25 236 ASN A C 1
ATOM 1837 O O . ASN A 1 236 ? 20.743 16.939 -25.248 1.00 46.25 236 ASN A O 1
ATOM 1841 N N . PHE A 1 237 ? 18.563 16.496 -25.458 1.00 46.75 237 PHE A N 1
ATOM 1842 C CA . PHE A 1 237 ? 18.789 15.346 -26.343 1.00 46.75 237 PHE A CA 1
ATOM 1843 C C . PHE A 1 237 ? 19.318 15.819 -27.691 1.00 46.75 237 PHE A C 1
ATOM 1845 O O . PHE A 1 237 ? 20.312 15.289 -28.174 1.00 46.75 237 PHE A O 1
ATOM 1852 N N . ASN A 1 238 ? 18.711 16.863 -28.262 1.00 53.16 238 ASN A N 1
ATOM 1853 C CA . ASN A 1 238 ? 19.184 17.414 -29.525 1.00 53.16 238 ASN A CA 1
ATOM 1854 C C . ASN A 1 238 ? 20.556 18.085 -29.348 1.00 53.16 238 ASN A C 1
ATOM 1856 O O . ASN A 1 238 ? 21.426 17.907 -30.191 1.00 53.16 238 ASN A O 1
ATOM 1860 N N . GLU A 1 239 ? 20.803 18.769 -28.224 1.00 52.84 239 GLU A N 1
ATOM 1861 C CA . GLU A 1 239 ? 22.129 19.322 -27.910 1.00 52.84 239 GLU A CA 1
ATOM 1862 C C . GLU A 1 239 ? 23.195 18.234 -27.743 1.00 52.84 239 GLU A C 1
ATOM 1864 O O . GLU A 1 239 ? 24.262 18.341 -28.340 1.00 52.84 239 GLU A O 1
ATOM 1869 N N . ASN A 1 240 ? 22.911 17.158 -27.005 1.00 57.97 240 ASN A N 1
ATOM 1870 C CA . ASN A 1 240 ? 23.832 16.036 -26.813 1.00 57.97 240 ASN A CA 1
ATOM 1871 C C . ASN A 1 240 ? 24.043 15.255 -28.114 1.00 57.97 240 ASN A C 1
ATOM 1873 O O . ASN A 1 240 ? 25.171 14.891 -28.429 1.00 57.97 240 ASN A O 1
ATOM 1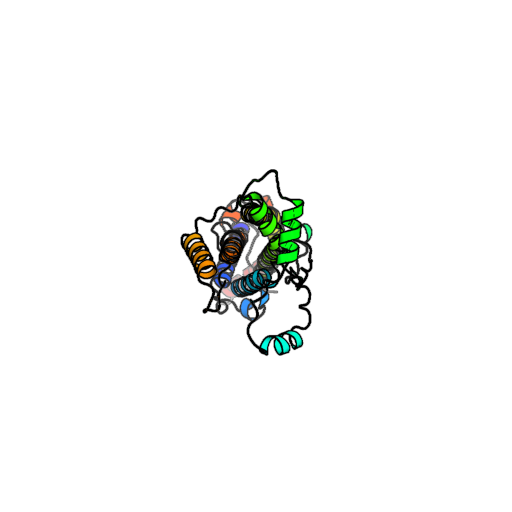877 N N . LEU A 1 241 ? 22.992 15.055 -28.911 1.00 57.31 241 LEU A N 1
ATOM 1878 C CA . LEU A 1 241 ? 23.070 14.410 -30.220 1.00 57.31 241 LEU A CA 1
ATOM 1879 C C . LEU A 1 241 ? 23.901 15.248 -31.197 1.00 57.31 241 LEU A C 1
ATOM 1881 O O . LEU A 1 241 ? 24.758 14.704 -31.890 1.00 57.31 241 LEU A O 1
ATOM 1885 N N . GLN A 1 242 ? 23.685 16.565 -31.241 1.00 55.91 242 GLN A N 1
ATOM 1886 C CA . GLN A 1 242 ? 24.476 17.489 -32.055 1.00 55.91 242 GLN A CA 1
ATOM 1887 C C . GLN A 1 242 ? 25.918 17.573 -31.562 1.00 55.91 242 GLN A C 1
ATOM 1889 O O . GLN A 1 242 ? 26.840 17.551 -32.372 1.00 55.91 242 GLN A O 1
ATOM 1894 N N . LYS A 1 243 ? 26.137 17.594 -30.246 1.00 60.03 243 LYS A N 1
ATOM 1895 C CA . LYS A 1 243 ? 27.467 17.553 -29.640 1.00 60.03 243 LYS A CA 1
ATOM 1896 C C . LYS A 1 243 ? 28.195 16.263 -30.014 1.00 60.03 243 LYS A C 1
ATOM 1898 O O . LYS A 1 243 ? 29.286 16.346 -30.558 1.00 60.03 243 LYS A O 1
ATOM 1903 N N . SER A 1 244 ? 27.559 15.100 -29.879 1.00 57.00 244 SER A N 1
ATOM 1904 C CA . SER A 1 244 ? 28.123 13.814 -30.301 1.00 57.00 244 SER A CA 1
ATOM 1905 C C . SER A 1 244 ? 28.336 13.713 -31.817 1.00 57.00 244 SER A C 1
ATOM 1907 O O . SER A 1 244 ? 29.318 13.115 -32.248 1.00 57.00 244 SER A O 1
ATOM 1909 N N . ARG A 1 245 ? 27.461 14.292 -32.652 1.00 61.75 245 ARG A N 1
ATOM 1910 C CA . ARG A 1 245 ? 27.655 14.372 -34.116 1.00 61.75 245 ARG A CA 1
ATOM 1911 C C . ARG A 1 245 ? 28.847 15.266 -34.475 1.00 61.75 245 ARG A C 1
ATOM 1913 O O . ARG A 1 245 ? 29.668 14.876 -35.300 1.00 61.75 245 ARG A O 1
ATOM 1920 N N . ASN A 1 246 ? 28.980 16.413 -33.812 1.00 55.06 246 ASN A N 1
ATOM 1921 C CA . ASN A 1 246 ? 30.099 17.339 -33.979 1.00 55.06 246 ASN A CA 1
ATOM 1922 C C . ASN A 1 246 ? 31.417 16.764 -33.440 1.00 55.06 246 ASN A C 1
ATOM 1924 O O . ASN A 1 246 ? 32.461 16.992 -34.036 1.00 55.06 246 ASN A O 1
ATOM 1928 N N . GLU A 1 247 ? 31.383 15.996 -32.351 1.00 60.03 247 GLU A N 1
ATOM 1929 C CA . GLU A 1 247 ? 32.537 15.274 -31.802 1.00 60.03 247 GLU A CA 1
ATOM 1930 C C . GLU A 1 247 ? 32.989 14.142 -32.737 1.00 60.03 247 GLU A C 1
ATOM 1932 O O . GLU A 1 247 ? 34.187 13.983 -32.951 1.00 60.03 247 GLU A O 1
ATOM 1937 N N . ARG A 1 248 ? 32.057 13.416 -33.383 1.00 56.03 248 ARG A N 1
ATOM 1938 C CA . ARG A 1 248 ? 32.383 12.430 -34.438 1.00 56.03 248 ARG A CA 1
ATOM 1939 C C . ARG A 1 248 ? 33.026 13.077 -35.663 1.00 56.03 248 ARG A C 1
ATOM 1941 O O . ARG A 1 248 ? 33.925 12.493 -36.252 1.00 56.03 248 ARG A O 1
ATOM 1948 N N . LEU A 1 249 ? 32.592 14.284 -36.029 1.00 54.31 249 LEU A N 1
ATOM 1949 C CA . LEU A 1 249 ? 33.194 15.058 -37.118 1.00 54.31 249 LEU A CA 1
ATOM 1950 C C . LEU A 1 249 ? 34.588 15.610 -36.749 1.00 54.31 249 LEU A C 1
ATOM 1952 O O . LEU A 1 249 ? 35.354 15.981 -37.633 1.00 54.31 249 LEU A O 1
ATOM 1956 N N . ARG A 1 250 ? 34.916 15.679 -35.451 1.00 52.69 250 ARG A N 1
ATOM 1957 C CA . ARG A 1 250 ? 36.136 16.294 -34.900 1.00 52.69 250 ARG A CA 1
ATOM 1958 C C . ARG A 1 250 ? 37.097 15.295 -34.249 1.00 52.69 250 ARG A C 1
ATOM 1960 O O . ARG A 1 250 ? 37.937 15.724 -33.469 1.00 52.69 250 ARG A O 1
ATOM 1967 N N . ALA A 1 251 ? 36.987 13.998 -34.530 1.00 48.31 251 ALA A N 1
ATOM 1968 C CA . ALA A 1 251 ? 37.759 12.973 -33.830 1.00 48.31 251 ALA A CA 1
ATOM 1969 C C . ALA A 1 251 ? 39.281 13.052 -34.103 1.00 48.31 251 ALA A C 1
ATOM 1971 O O . ALA A 1 251 ? 39.801 12.381 -34.985 1.00 48.31 251 ALA A O 1
ATOM 1972 N N . ASP A 1 252 ? 39.967 13.871 -33.306 1.00 46.84 252 ASP A N 1
ATOM 1973 C CA . ASP A 1 252 ? 41.112 13.489 -32.480 1.00 46.84 252 ASP A CA 1
ATOM 1974 C C . ASP A 1 252 ? 41.053 14.366 -31.212 1.00 46.84 252 ASP A C 1
ATOM 1976 O O . ASP A 1 252 ? 41.026 15.591 -31.308 1.00 46.84 252 ASP A O 1
ATOM 1980 N N . LEU A 1 253 ? 41.037 13.740 -30.028 1.00 47.75 253 LEU A N 1
ATOM 1981 C CA . LEU A 1 253 ? 41.020 14.351 -28.680 1.00 47.75 253 LEU A CA 1
ATOM 1982 C C . LEU A 1 253 ? 39.643 14.805 -28.136 1.00 47.75 253 LEU A C 1
ATOM 1984 O O . LEU A 1 253 ? 39.248 15.958 -28.274 1.00 47.75 253 LEU A O 1
ATOM 1988 N N . VAL A 1 254 ? 38.955 13.902 -27.423 1.00 40.09 254 VAL A N 1
ATOM 1989 C CA . VAL A 1 254 ? 38.455 14.049 -26.029 1.00 40.09 254 VAL A CA 1
ATOM 1990 C C . VAL A 1 254 ? 37.634 12.790 -25.670 1.00 40.09 254 VAL A C 1
ATOM 1992 O O . VAL A 1 254 ? 36.829 12.343 -26.487 1.00 40.09 254 VAL A O 1
ATOM 1995 N N . PRO A 1 255 ? 37.804 12.199 -24.470 1.00 41.97 255 PRO A N 1
ATOM 1996 C CA . PRO A 1 255 ? 36.998 11.058 -24.033 1.00 41.97 255 PRO A CA 1
ATOM 1997 C C . PRO A 1 255 ? 35.535 11.462 -23.786 1.00 41.97 255 PRO A C 1
ATOM 1999 O O . PRO A 1 255 ? 35.251 12.445 -23.095 1.00 41.97 255 PRO A O 1
ATOM 2002 N N . LYS A 1 256 ? 34.606 10.685 -24.354 1.00 45.28 256 LYS A N 1
ATOM 2003 C CA . LYS A 1 256 ? 33.155 10.901 -24.272 1.00 45.28 256 LYS A CA 1
ATOM 2004 C C . LYS A 1 256 ? 32.582 10.492 -22.914 1.00 45.28 256 LYS A C 1
ATOM 2006 O O . LYS A 1 256 ? 33.037 9.547 -22.278 1.00 45.28 256 LYS A O 1
ATOM 2011 N N . ARG A 1 257 ? 31.495 11.162 -22.523 1.00 37.59 257 ARG A N 1
ATOM 2012 C CA . ARG A 1 257 ? 30.556 10.718 -21.484 1.00 37.59 257 ARG A CA 1
ATOM 2013 C C . ARG A 1 257 ? 29.159 10.630 -22.088 1.00 37.59 257 ARG A C 1
ATOM 2015 O O . ARG A 1 257 ? 28.602 11.657 -22.464 1.00 37.59 257 ARG A O 1
ATOM 2022 N N . ILE A 1 258 ? 28.581 9.433 -22.121 1.00 40.41 258 ILE A N 1
ATOM 2023 C CA . ILE A 1 258 ? 27.125 9.262 -22.141 1.00 40.41 258 ILE A CA 1
ATOM 2024 C C . ILE A 1 258 ? 26.752 8.864 -20.714 1.00 40.41 258 ILE A C 1
ATOM 2026 O O . ILE A 1 258 ? 26.784 7.701 -20.343 1.00 40.41 258 ILE A O 1
ATOM 2030 N N . THR A 1 259 ? 26.499 9.864 -19.879 1.00 41.69 259 THR A N 1
ATOM 2031 C CA . THR A 1 259 ? 25.956 9.689 -18.528 1.00 41.69 259 THR A CA 1
ATOM 2032 C C . THR A 1 259 ? 24.725 10.567 -18.445 1.00 41.69 259 THR A C 1
ATOM 2034 O O . THR A 1 259 ? 24.874 11.745 -18.139 1.00 41.69 259 THR A O 1
ATOM 2037 N N . ASP A 1 260 ? 23.569 10.031 -18.843 1.00 39.91 260 ASP A N 1
ATOM 2038 C CA . ASP A 1 260 ? 22.252 10.357 -18.269 1.00 39.91 260 ASP A CA 1
ATOM 2039 C C . ASP A 1 260 ? 21.137 9.646 -19.058 1.00 39.91 260 ASP A C 1
ATOM 2041 O O . ASP A 1 260 ? 20.592 10.178 -20.032 1.00 39.91 260 ASP A O 1
ATOM 2045 N N . CYS A 1 261 ? 20.750 8.443 -18.636 1.00 44.47 261 CYS A N 1
ATOM 2046 C CA . CYS A 1 261 ? 19.523 7.806 -19.112 1.00 44.47 261 CYS A CA 1
ATOM 2047 C C . CYS A 1 261 ? 18.327 8.370 -18.321 1.00 44.47 261 CYS A C 1
ATOM 2049 O O . CYS A 1 261 ? 17.734 7.697 -17.489 1.00 44.47 261 CYS A O 1
ATOM 2051 N N . LYS A 1 262 ? 17.951 9.635 -18.572 1.00 54.00 262 LYS A N 1
ATOM 2052 C CA . LYS A 1 262 ? 16.841 10.316 -17.859 1.00 54.00 262 LYS A CA 1
ATOM 2053 C C . LYS A 1 262 ? 15.461 9.658 -18.040 1.00 54.00 262 LYS A C 1
ATOM 2055 O O . LYS A 1 262 ? 14.541 9.989 -17.300 1.00 54.00 262 LYS A O 1
ATOM 2060 N N . HIS A 1 263 ? 15.300 8.762 -19.018 1.00 52.56 263 HIS A N 1
ATOM 2061 C CA . HIS A 1 263 ? 14.055 8.007 -19.215 1.00 52.56 263 HIS A CA 1
ATOM 2062 C C . HIS A 1 263 ? 13.840 6.975 -18.100 1.00 52.56 263 HIS A C 1
ATOM 2064 O O . HIS A 1 263 ? 12.729 6.866 -17.594 1.00 52.56 263 HIS A O 1
ATOM 2070 N N . GLU A 1 264 ? 14.907 6.310 -17.645 1.00 57.84 264 GLU A N 1
ATOM 2071 C CA . GLU A 1 264 ? 14.852 5.365 -16.518 1.00 57.84 264 GLU A CA 1
ATOM 2072 C C . GLU A 1 264 ? 14.464 6.104 -15.236 1.00 57.84 264 GLU A C 1
ATOM 2074 O O . GLU A 1 264 ? 13.585 5.670 -14.499 1.00 57.84 264 GLU A O 1
ATOM 2079 N N . THR A 1 265 ? 15.042 7.292 -15.024 1.00 70.69 265 THR A N 1
ATOM 2080 C CA . THR A 1 265 ? 14.692 8.162 -13.894 1.00 70.69 265 THR A CA 1
ATOM 2081 C C . THR A 1 265 ? 13.230 8.606 -13.955 1.00 70.69 265 THR A C 1
ATOM 2083 O O . THR A 1 265 ? 12.537 8.527 -12.948 1.00 70.69 265 THR A O 1
ATOM 2086 N N . ARG A 1 266 ? 12.718 9.003 -15.134 1.00 79.56 266 ARG A N 1
ATOM 2087 C CA . ARG A 1 266 ? 11.309 9.406 -15.288 1.00 79.56 266 ARG A CA 1
ATOM 2088 C C . ARG A 1 266 ? 10.348 8.260 -14.980 1.00 79.56 266 ARG A C 1
ATOM 2090 O O . ARG A 1 266 ? 9.365 8.490 -14.282 1.00 79.56 266 ARG A O 1
ATOM 2097 N N . PHE A 1 267 ? 10.610 7.065 -15.506 1.00 84.25 267 PHE A N 1
ATOM 2098 C CA . PHE A 1 267 ? 9.755 5.903 -15.273 1.00 84.25 267 PHE A CA 1
ATOM 2099 C C . PHE A 1 267 ? 9.767 5.488 -13.800 1.00 84.25 267 PHE A C 1
ATOM 2101 O O . PHE A 1 267 ? 8.703 5.347 -13.197 1.00 84.25 267 PHE A O 1
ATOM 2108 N N . VAL A 1 268 ? 10.955 5.371 -13.196 1.00 86.69 268 VAL A N 1
ATOM 2109 C CA . VAL A 1 268 ? 11.102 5.036 -11.772 1.00 86.69 268 VAL A CA 1
ATOM 2110 C C . VAL A 1 268 ? 10.367 6.052 -10.895 1.00 86.69 268 VAL A C 1
ATOM 2112 O O . VAL A 1 268 ? 9.591 5.661 -10.019 1.00 86.69 268 VAL A O 1
ATOM 2115 N N . ASP A 1 269 ? 10.542 7.347 -11.168 1.00 86.38 269 ASP A N 1
ATOM 2116 C CA . ASP A 1 269 ? 9.851 8.415 -10.444 1.00 86.38 269 ASP A CA 1
ATOM 2117 C C . ASP A 1 269 ? 8.333 8.366 -10.668 1.00 86.38 269 ASP A C 1
ATOM 2119 O O . ASP A 1 269 ? 7.565 8.581 -9.729 1.00 86.38 269 ASP A O 1
ATOM 2123 N N . ALA A 1 270 ? 7.873 8.051 -11.882 1.00 88.31 270 ALA A N 1
ATOM 2124 C CA . ALA A 1 270 ? 6.452 7.924 -12.188 1.00 88.31 270 ALA A CA 1
ATOM 2125 C C . ALA A 1 270 ? 5.809 6.760 -11.425 1.00 88.31 270 ALA A C 1
ATOM 2127 O O . ALA A 1 270 ? 4.781 6.964 -10.782 1.00 88.31 270 ALA A O 1
ATOM 2128 N N . VAL A 1 271 ? 6.414 5.569 -11.432 1.00 92.06 271 VAL A N 1
ATOM 2129 C CA . VAL A 1 271 ? 5.891 4.401 -10.704 1.00 92.06 271 VAL A CA 1
ATOM 2130 C C . VAL A 1 271 ? 5.887 4.667 -9.197 1.00 92.06 271 VAL A C 1
ATOM 2132 O O . VAL A 1 271 ? 4.868 4.465 -8.532 1.00 92.06 271 VAL A O 1
ATOM 2135 N N . ARG A 1 272 ? 6.983 5.204 -8.649 1.00 91.81 272 ARG A N 1
ATOM 2136 C CA . ARG A 1 272 ? 7.077 5.535 -7.221 1.00 91.81 272 ARG A CA 1
ATOM 2137 C C . ARG A 1 272 ? 6.054 6.594 -6.812 1.00 91.81 272 ARG A C 1
ATOM 2139 O O . ARG A 1 272 ? 5.281 6.379 -5.886 1.00 91.81 272 ARG A O 1
ATOM 2146 N N . MET A 1 273 ? 6.014 7.727 -7.505 1.00 88.81 273 MET A N 1
ATOM 2147 C CA . MET A 1 273 ? 5.200 8.865 -7.082 1.00 88.81 273 MET A CA 1
ATOM 2148 C C . MET A 1 273 ? 3.714 8.681 -7.426 1.00 88.81 273 MET A C 1
ATOM 2150 O O . MET A 1 273 ? 2.840 9.027 -6.628 1.00 88.81 273 MET A O 1
ATOM 2154 N N . GLN A 1 274 ? 3.394 8.143 -8.608 1.00 89.06 274 GLN A N 1
ATOM 2155 C CA . GLN A 1 274 ? 2.002 8.006 -9.053 1.00 89.06 274 GLN A CA 1
ATOM 2156 C C . GLN A 1 274 ? 1.332 6.738 -8.532 1.00 89.06 274 GLN A C 1
ATOM 2158 O O . GLN A 1 274 ? 0.137 6.779 -8.243 1.00 89.06 274 GLN A O 1
ATOM 2163 N N . VAL A 1 275 ? 2.060 5.625 -8.411 1.00 92.38 275 VAL A N 1
ATOM 2164 C CA . VAL A 1 275 ? 1.470 4.355 -7.971 1.00 92.38 275 VAL A CA 1
ATOM 2165 C C . VAL A 1 275 ? 1.727 4.141 -6.486 1.00 92.38 275 VAL A C 1
ATOM 2167 O O . VAL A 1 275 ? 0.783 4.188 -5.699 1.00 92.38 275 VAL A O 1
ATOM 2170 N N . ALA A 1 276 ? 2.984 3.966 -6.076 1.00 93.12 276 ALA A N 1
ATOM 2171 C CA . ALA A 1 276 ? 3.295 3.635 -4.686 1.00 93.12 276 ALA A CA 1
ATOM 2172 C C . ALA A 1 276 ? 2.843 4.743 -3.715 1.00 93.12 276 ALA A C 1
ATOM 2174 O O . ALA A 1 276 ? 2.068 4.489 -2.793 1.00 93.12 276 ALA A O 1
ATOM 2175 N N . ASP A 1 277 ? 3.228 5.993 -3.962 1.00 89.69 277 ASP A N 1
ATOM 2176 C CA . ASP A 1 277 ? 2.875 7.094 -3.070 1.00 89.69 277 ASP A CA 1
ATOM 2177 C C . ASP A 1 277 ? 1.404 7.495 -3.239 1.00 89.69 277 ASP A C 1
ATOM 2179 O O . ASP A 1 277 ? 0.642 7.475 -2.274 1.00 89.69 277 ASP A O 1
ATOM 2183 N N . CYS A 1 278 ? 0.958 7.840 -4.451 1.00 90.94 278 CYS A N 1
ATOM 2184 C CA . CYS A 1 278 ? -0.384 8.401 -4.635 1.00 90.94 278 CYS A CA 1
ATOM 2185 C C . CYS A 1 278 ? -1.522 7.366 -4.521 1.00 90.94 278 CYS A C 1
ATOM 2187 O O . CYS A 1 278 ? -2.583 7.711 -4.007 1.00 90.94 278 CYS A O 1
ATOM 2189 N N . LYS A 1 279 ? -1.353 6.109 -4.955 1.00 94.00 279 LYS A N 1
ATOM 2190 C CA . LYS A 1 279 ? -2.439 5.106 -4.878 1.00 94.00 279 LYS A CA 1
ATOM 2191 C C . LYS A 1 279 ? -2.415 4.293 -3.585 1.00 94.00 279 LYS A C 1
ATOM 2193 O O . LYS A 1 279 ? -3.481 3.914 -3.106 1.00 94.00 279 LYS A O 1
ATOM 2198 N N . LEU A 1 280 ? -1.236 4.018 -3.019 1.00 96.25 280 LEU A N 1
ATOM 2199 C CA . LEU A 1 280 ? -1.112 3.060 -1.912 1.00 96.25 280 LEU A CA 1
ATOM 2200 C C . LEU A 1 280 ? -0.833 3.705 -0.548 1.00 96.25 280 LEU A C 1
ATOM 2202 O O . LEU A 1 280 ? -1.328 3.196 0.457 1.00 96.25 280 LEU A O 1
ATOM 2206 N N . VAL A 1 281 ? -0.084 4.813 -0.486 1.00 94.19 281 VAL A N 1
ATOM 2207 C CA . VAL A 1 281 ? 0.476 5.302 0.791 1.00 94.19 281 VAL A CA 1
ATOM 2208 C C . VAL A 1 281 ? -0.016 6.702 1.189 1.00 94.19 281 VAL A C 1
ATOM 2210 O O . VAL A 1 281 ? -0.667 6.853 2.218 1.00 94.19 281 VAL A O 1
ATOM 2213 N N . MET A 1 282 ? 0.274 7.734 0.397 1.00 89.75 282 MET A N 1
ATOM 2214 C CA . MET A 1 282 ? 0.113 9.154 0.759 1.00 89.75 282 MET A CA 1
ATOM 2215 C C . MET A 1 282 ? -0.992 9.906 0.002 1.00 89.75 282 MET A C 1
ATOM 2217 O O . MET A 1 282 ? -1.225 11.087 0.269 1.00 89.75 282 MET A O 1
ATOM 2221 N N . GLY A 1 283 ? -1.658 9.273 -0.962 1.00 89.00 283 GLY A N 1
ATOM 2222 C CA . GLY A 1 283 ? -2.771 9.895 -1.676 1.00 89.00 283 GLY A CA 1
ATOM 2223 C C . GLY A 1 283 ? -3.985 10.213 -0.805 1.00 89.00 283 GLY A C 1
ATOM 2224 O O . GLY A 1 283 ? -4.093 9.824 0.355 1.00 89.00 283 GLY A O 1
ATOM 2225 N N . LYS A 1 284 ? -4.951 10.916 -1.404 1.00 88.19 284 LYS A N 1
ATOM 2226 C CA . LYS A 1 284 ? -6.224 11.249 -0.739 1.00 88.19 284 LYS A CA 1
ATOM 2227 C C . LYS A 1 284 ? -7.133 10.036 -0.549 1.00 88.19 284 LYS A C 1
ATOM 2229 O O . LYS A 1 284 ? -7.908 10.006 0.399 1.00 88.19 284 LYS A O 1
ATOM 2234 N N . GLU A 1 285 ? -7.055 9.085 -1.473 1.00 90.56 285 GLU A N 1
ATOM 2235 C CA . GLU A 1 285 ? -7.822 7.844 -1.466 1.00 90.56 285 GLU A CA 1
ATOM 2236 C C . GLU A 1 285 ? -6.827 6.690 -1.542 1.00 90.56 285 GLU A C 1
ATOM 2238 O O . GLU A 1 285 ? -6.440 6.261 -2.627 1.00 90.56 285 GLU A O 1
ATOM 2243 N N . THR A 1 286 ? -6.379 6.223 -0.376 1.00 96.06 286 THR A N 1
ATOM 2244 C CA . THR A 1 286 ? -5.469 5.074 -0.247 1.00 96.06 286 THR A CA 1
ATOM 2245 C C . THR A 1 286 ? -6.084 3.986 0.635 1.00 96.06 286 THR A C 1
ATOM 2247 O O . THR A 1 286 ? -6.982 4.283 1.433 1.00 96.06 286 THR A O 1
ATOM 2250 N N . PRO A 1 287 ? -5.593 2.736 0.553 1.00 97.38 287 PRO A N 1
ATOM 2251 C CA . PRO A 1 287 ? -5.970 1.653 1.464 1.00 97.38 287 PRO A CA 1
ATOM 2252 C C . PRO A 1 287 ? -5.951 2.061 2.947 1.00 97.38 287 PRO A C 1
ATOM 2254 O O . PRO A 1 287 ? -6.834 1.690 3.717 1.00 97.38 287 PRO A O 1
ATOM 2257 N N . LEU A 1 288 ? -4.989 2.907 3.336 1.00 97.38 288 LEU A N 1
ATOM 2258 C CA . LEU A 1 288 ? -4.815 3.406 4.704 1.00 97.38 288 LEU A CA 1
ATOM 2259 C C . LEU A 1 288 ? -5.923 4.377 5.157 1.00 97.38 288 LEU A C 1
ATOM 2261 O O . LEU A 1 288 ? -6.072 4.630 6.350 1.00 97.38 288 LEU A O 1
ATOM 2265 N N . THR A 1 289 ? -6.714 4.923 4.232 1.00 95.81 289 THR A N 1
ATOM 2266 C CA . THR A 1 289 ? -7.809 5.870 4.530 1.00 95.81 289 THR A CA 1
ATOM 2267 C C . THR A 1 289 ? -9.183 5.205 4.641 1.00 95.81 289 THR A C 1
ATOM 2269 O O . THR A 1 289 ? -10.143 5.857 5.056 1.00 95.81 289 THR A O 1
ATOM 2272 N N . LEU A 1 290 ? -9.297 3.916 4.291 1.00 96.00 290 LEU A N 1
ATOM 2273 C CA . LEU A 1 290 ? -10.583 3.214 4.234 1.00 96.00 290 LEU A CA 1
ATOM 2274 C C . LEU A 1 290 ? -11.252 3.122 5.608 1.00 96.00 290 LEU A C 1
ATOM 2276 O O . LEU A 1 290 ? -12.409 3.528 5.761 1.00 96.00 290 LEU A O 1
ATOM 2280 N N . LEU A 1 291 ? -10.518 2.648 6.621 1.00 96.31 291 LEU A N 1
ATOM 2281 C CA . LEU A 1 291 ? -11.027 2.556 7.988 1.00 96.31 291 LEU A CA 1
ATOM 2282 C C . LEU A 1 291 ? -11.122 3.953 8.611 1.00 96.31 291 LEU A C 1
ATOM 2284 O O . LEU A 1 291 ? -10.183 4.460 9.220 1.00 96.31 291 LEU A O 1
ATOM 2288 N N . SER A 1 292 ? -12.279 4.581 8.434 1.00 96.06 292 SER A N 1
ATOM 2289 C CA . SER A 1 292 ? -12.555 5.959 8.834 1.00 96.06 292 SER A CA 1
ATOM 2290 C C . SER A 1 292 ? -13.929 6.076 9.490 1.00 96.06 292 SER A C 1
ATOM 2292 O O . SER A 1 292 ? -14.826 5.270 9.242 1.00 96.06 292 SER A O 1
ATOM 2294 N N . ALA A 1 293 ? -14.148 7.135 10.273 1.00 94.69 293 ALA A N 1
ATOM 2295 C CA . ALA A 1 293 ? -15.469 7.417 10.844 1.00 94.69 293 ALA A CA 1
ATOM 2296 C C . ALA A 1 293 ? -16.562 7.550 9.760 1.00 94.69 293 ALA A C 1
ATOM 2298 O O . ALA A 1 293 ? -17.718 7.202 9.992 1.00 94.69 293 ALA A O 1
ATOM 2299 N N . LYS A 1 294 ? -16.191 7.992 8.547 1.00 95.06 294 LYS A N 1
ATOM 2300 C CA . LYS A 1 294 ? -17.092 8.059 7.387 1.00 95.06 294 LYS A CA 1
ATOM 2301 C C . LYS A 1 294 ? -17.543 6.672 6.920 1.00 95.06 294 LYS A C 1
ATOM 2303 O O . LYS A 1 294 ? -18.695 6.531 6.520 1.00 95.06 294 LYS A O 1
ATOM 2308 N N . LEU A 1 295 ? -16.665 5.667 6.959 1.00 95.25 295 LEU A N 1
ATOM 2309 C CA . LEU A 1 295 ? -17.037 4.281 6.665 1.00 95.25 295 LEU A CA 1
ATOM 2310 C C . LEU A 1 295 ? -18.010 3.755 7.725 1.00 95.25 295 LEU A C 1
ATOM 2312 O O . LEU A 1 295 ? -19.066 3.240 7.375 1.00 95.25 295 LEU A O 1
ATOM 2316 N N . VAL A 1 296 ? -17.700 3.968 9.007 1.00 95.81 296 VAL A N 1
ATOM 2317 C CA . VAL A 1 296 ? -18.547 3.516 10.125 1.00 95.81 296 VAL A CA 1
ATOM 2318 C C . VAL A 1 296 ? -19.950 4.134 10.049 1.00 95.81 296 VAL A C 1
ATOM 2320 O O . VAL A 1 296 ? -20.940 3.442 10.258 1.00 95.81 296 VAL A O 1
ATOM 2323 N N . ALA A 1 297 ? -20.058 5.410 9.663 1.00 95.19 297 ALA A N 1
ATOM 2324 C CA . ALA A 1 297 ? -21.332 6.109 9.442 1.00 95.19 297 ALA A CA 1
ATOM 2325 C C . ALA A 1 297 ? -22.230 5.488 8.359 1.00 95.19 297 ALA A C 1
ATOM 2327 O O . ALA A 1 297 ? -23.426 5.775 8.331 1.00 95.19 297 ALA A O 1
ATOM 2328 N N . ARG A 1 298 ? -21.674 4.660 7.467 1.00 95.19 298 ARG A N 1
ATOM 2329 C CA . ARG A 1 298 ? -22.418 3.985 6.395 1.00 95.19 298 ARG A CA 1
ATOM 2330 C C . ARG A 1 298 ? -22.899 2.587 6.781 1.00 95.19 298 ARG A C 1
ATOM 2332 O O . ARG A 1 298 ? -23.646 2.003 6.002 1.00 95.19 298 ARG A O 1
ATOM 2339 N N . LEU A 1 299 ? -22.476 2.058 7.929 1.00 95.69 299 LEU A N 1
ATOM 2340 C CA . LEU A 1 299 ? -22.883 0.733 8.387 1.00 95.69 299 LEU A CA 1
ATOM 2341 C C . LEU A 1 299 ? -24.345 0.743 8.842 1.00 95.69 299 LEU A C 1
ATOM 2343 O O . LEU A 1 299 ? -24.798 1.657 9.541 1.00 95.69 299 LEU A O 1
ATOM 2347 N N . ASP A 1 300 ? -25.081 -0.289 8.442 1.00 95.31 300 ASP A N 1
ATOM 2348 C CA . ASP A 1 300 ? -26.428 -0.531 8.935 1.00 95.31 300 ASP A CA 1
ATOM 2349 C C . ASP A 1 300 ? -26.404 -1.180 10.328 1.00 95.31 300 ASP A C 1
ATOM 2351 O O . ASP A 1 300 ? -25.356 -1.402 10.938 1.00 95.31 300 ASP A O 1
ATOM 2355 N N . HIS A 1 301 ? -27.588 -1.405 10.895 1.00 93.69 301 HIS A N 1
ATOM 2356 C CA . HIS A 1 301 ? -27.685 -1.946 12.246 1.00 93.69 301 HIS A CA 1
ATOM 2357 C C . HIS A 1 301 ? -27.173 -3.388 12.342 1.00 93.69 301 HIS A C 1
ATOM 2359 O O . HIS A 1 301 ? -26.572 -3.736 13.357 1.00 93.69 301 HIS A O 1
ATOM 2365 N N . GLU A 1 302 ? -27.396 -4.191 11.303 1.00 94.38 302 GLU A N 1
ATOM 2366 C CA . GLU A 1 302 ? -26.996 -5.597 11.255 1.00 94.38 302 GLU A CA 1
ATOM 2367 C C . GLU A 1 302 ? -25.471 -5.714 11.222 1.00 94.38 302 GLU A C 1
ATOM 2369 O O . GLU A 1 302 ? -24.893 -6.335 12.109 1.00 94.38 302 GLU A O 1
ATOM 2374 N N . ALA A 1 303 ? -24.801 -4.979 10.329 1.00 94.50 303 ALA A N 1
ATOM 2375 C CA . ALA A 1 303 ? -23.343 -4.941 10.262 1.00 94.50 303 ALA A CA 1
ATOM 2376 C C . ALA A 1 303 ? -22.703 -4.427 11.566 1.00 94.50 303 ALA A C 1
ATOM 2378 O O . ALA A 1 303 ? -21.659 -4.925 11.993 1.00 94.50 303 ALA A O 1
ATOM 2379 N N . LEU A 1 304 ? -23.319 -3.438 12.230 1.00 94.75 304 LEU A N 1
ATOM 2380 C CA . LEU A 1 304 ? -22.841 -2.945 13.527 1.00 94.75 304 LEU A CA 1
ATOM 2381 C C . LEU A 1 304 ? -22.946 -4.007 14.631 1.00 94.75 304 LEU A C 1
ATOM 2383 O O . LEU A 1 304 ? -21.986 -4.179 15.388 1.00 94.75 304 LEU A O 1
ATOM 2387 N N . GLU A 1 305 ? -24.069 -4.724 14.723 1.00 94.38 305 GLU A N 1
ATOM 2388 C CA . GLU A 1 305 ? -24.228 -5.803 15.705 1.00 94.38 305 GLU A CA 1
ATOM 2389 C C . GLU A 1 305 ? -23.277 -6.961 15.386 1.00 94.38 305 GLU A C 1
ATOM 2391 O O . GLU A 1 305 ? -22.641 -7.490 16.299 1.00 94.38 305 GLU A O 1
ATOM 2396 N N . ASP A 1 306 ? -23.118 -7.318 14.111 1.00 93.44 306 ASP A N 1
ATOM 2397 C CA . ASP A 1 306 ? -22.266 -8.418 13.665 1.00 93.44 306 ASP A CA 1
ATOM 2398 C C . ASP A 1 306 ? -20.790 -8.175 13.973 1.00 93.44 306 ASP A C 1
ATOM 2400 O O . ASP A 1 306 ? -20.119 -9.074 14.490 1.00 93.44 306 ASP A O 1
ATOM 2404 N N . ILE A 1 307 ? -20.301 -6.956 13.737 1.00 94.38 307 ILE A N 1
ATOM 2405 C CA . ILE A 1 307 ? -18.894 -6.598 13.945 1.00 94.38 307 ILE A CA 1
ATOM 2406 C C . ILE A 1 307 ? -18.623 -6.230 15.409 1.00 94.38 307 ILE A C 1
ATOM 2408 O O . ILE A 1 307 ? -17.667 -6.726 16.007 1.00 94.38 307 ILE A O 1
ATOM 2412 N N . ALA A 1 308 ? -19.427 -5.337 15.992 1.00 94.00 308 ALA A N 1
ATOM 2413 C CA . ALA A 1 308 ? -19.121 -4.679 17.265 1.00 94.00 308 ALA A CA 1
ATOM 2414 C C . ALA A 1 308 ? -20.023 -5.093 18.435 1.00 94.00 308 ALA A C 1
ATOM 2416 O O . ALA A 1 308 ? -19.741 -4.703 19.573 1.00 94.00 308 ALA A O 1
ATOM 2417 N N . GLY A 1 309 ? -21.074 -5.877 18.189 1.00 91.94 309 GLY A N 1
ATOM 2418 C CA . GLY A 1 309 ? -21.982 -6.344 19.229 1.00 91.94 309 GLY A CA 1
ATOM 2419 C C . GLY A 1 309 ? -21.279 -7.196 20.284 1.00 91.94 309 GLY A C 1
ATOM 2420 O O . GLY A 1 309 ? -20.450 -8.060 19.983 1.00 91.94 309 GLY A O 1
ATOM 2421 N N . GLU A 1 310 ? -21.613 -6.968 21.557 1.00 89.31 310 GLU A N 1
ATOM 2422 C CA . GLU A 1 310 ? -21.102 -7.815 22.638 1.00 89.31 310 GLU A CA 1
ATOM 2423 C C . GLU A 1 310 ? -21.586 -9.264 22.492 1.00 89.31 310 GLU A C 1
ATOM 2425 O O . GLU A 1 310 ? -22.762 -9.534 22.227 1.00 89.31 310 GLU A O 1
ATOM 2430 N N . GLU A 1 311 ? -20.682 -10.210 22.740 1.00 86.94 311 GLU A N 1
ATOM 2431 C CA . GLU A 1 311 ? -21.037 -11.621 22.839 1.00 86.94 311 GLU A CA 1
ATOM 2432 C C . GLU A 1 311 ? -22.008 -11.856 23.997 1.00 86.94 311 GLU A C 1
ATOM 2434 O O . GLU A 1 311 ? -21.969 -11.179 25.028 1.00 86.94 311 GLU A O 1
ATOM 2439 N N . MET A 1 312 ? -22.871 -12.863 23.856 1.00 85.75 312 MET A N 1
ATOM 2440 C CA . MET A 1 312 ? -23.900 -13.142 24.856 1.00 85.75 312 MET A CA 1
ATOM 2441 C C . MET A 1 312 ? -23.293 -13.421 26.236 1.00 85.75 312 MET A C 1
ATOM 2443 O O . MET A 1 312 ? -23.828 -12.957 27.239 1.00 85.75 312 MET A O 1
ATOM 2447 N N . GLN A 1 313 ? -22.146 -14.101 26.299 1.00 86.06 313 GLN A N 1
ATOM 2448 C CA . GLN A 1 313 ? -21.427 -14.347 27.552 1.00 86.06 313 GLN A CA 1
ATOM 2449 C C . GLN A 1 313 ? -20.946 -13.040 28.201 1.00 86.06 313 GLN A C 1
ATOM 2451 O O . GLN A 1 313 ? -21.193 -12.818 29.386 1.00 86.06 313 GLN A O 1
ATOM 2456 N N . THR A 1 314 ? -20.351 -12.134 27.418 1.00 87.12 314 THR A N 1
ATOM 2457 C CA . THR A 1 314 ? -19.924 -10.801 27.874 1.00 87.12 314 THR A CA 1
ATOM 2458 C C . THR A 1 314 ? -21.108 -9.971 28.367 1.00 87.12 314 THR A C 1
ATOM 2460 O O . THR A 1 314 ? -21.013 -9.357 29.429 1.00 87.12 314 THR A O 1
ATOM 2463 N N . LYS A 1 315 ? -22.248 -10.005 27.659 1.00 88.44 315 LYS A N 1
ATOM 2464 C CA . LYS A 1 315 ? -23.488 -9.318 28.067 1.00 88.44 315 LYS A CA 1
ATOM 2465 C C . LYS A 1 315 ? -23.975 -9.811 29.441 1.00 88.44 315 LYS A C 1
ATOM 2467 O O . LYS A 1 315 ? -24.301 -8.996 30.307 1.00 88.44 315 LYS A O 1
ATOM 2472 N N . HIS A 1 316 ? -23.987 -11.130 29.668 1.00 88.94 316 HIS A N 1
ATOM 2473 C CA . HIS A 1 316 ? -24.399 -11.724 30.950 1.00 88.94 316 HIS A CA 1
ATOM 2474 C C . HIS A 1 316 ? -23.435 -11.378 32.088 1.00 88.94 316 HIS A C 1
ATOM 2476 O O . HIS A 1 316 ? -23.878 -10.966 33.162 1.00 88.94 316 HIS A O 1
ATOM 2482 N N . GLU A 1 317 ? -22.130 -11.509 31.850 1.00 88.88 317 GLU A N 1
ATOM 2483 C CA . GLU A 1 317 ? -21.105 -11.220 32.854 1.00 88.88 317 GLU A CA 1
ATOM 2484 C C . GLU A 1 317 ? -21.108 -9.736 33.239 1.00 88.88 317 GLU A C 1
ATOM 2486 O O . GLU A 1 317 ? -21.100 -9.405 34.427 1.00 88.88 317 GLU A O 1
ATOM 2491 N N . ARG A 1 318 ? -21.235 -8.834 32.252 1.00 91.94 318 ARG A N 1
ATOM 2492 C CA . ARG A 1 318 ? -21.397 -7.396 32.495 1.00 91.94 318 ARG A CA 1
ATOM 2493 C C . ARG A 1 318 ? -22.617 -7.125 33.372 1.00 91.94 318 ARG A C 1
ATOM 2495 O O . ARG A 1 318 ? -22.492 -6.431 34.375 1.00 91.94 318 ARG A O 1
ATOM 2502 N N . SER A 1 319 ? -23.770 -7.721 33.053 1.00 90.56 319 SER A N 1
ATOM 2503 C CA . SER A 1 319 ? -24.991 -7.549 33.852 1.00 90.56 319 SER A CA 1
ATOM 2504 C C . SER A 1 319 ? -24.826 -8.045 35.295 1.00 90.56 319 SER A C 1
ATOM 2506 O O . SER A 1 319 ? -25.326 -7.409 36.226 1.00 90.56 319 SER A O 1
ATOM 2508 N N . ARG A 1 320 ? -24.109 -9.158 35.508 1.00 92.38 320 ARG A N 1
ATOM 2509 C CA . ARG A 1 320 ? -23.817 -9.680 36.852 1.00 92.38 320 ARG A CA 1
ATOM 2510 C C . ARG A 1 320 ? -22.949 -8.705 37.650 1.00 92.38 320 ARG A C 1
ATOM 2512 O O . ARG A 1 320 ? -23.321 -8.353 38.768 1.00 92.38 320 ARG A O 1
ATOM 2519 N N . LEU A 1 321 ? -21.843 -8.244 37.064 1.00 91.44 321 LEU A N 1
ATOM 2520 C CA . LEU A 1 321 ? -20.912 -7.313 37.710 1.00 91.44 321 LEU A CA 1
ATOM 2521 C C . LEU A 1 321 ? -21.552 -5.942 37.974 1.00 91.44 321 LEU A C 1
ATOM 2523 O O . LEU A 1 321 ? -21.343 -5.363 39.036 1.00 91.44 321 LEU A O 1
ATOM 2527 N N . GLU A 1 322 ? -22.372 -5.426 37.055 1.00 92.31 322 GLU A N 1
ATOM 2528 C CA . GLU A 1 322 ? -23.102 -4.165 37.253 1.00 92.31 322 GLU A CA 1
ATOM 2529 C C . GLU A 1 322 ? -24.083 -4.250 38.431 1.00 92.31 322 GLU A C 1
ATOM 2531 O O . GLU A 1 322 ? -24.153 -3.320 39.241 1.00 92.31 322 GLU A O 1
ATOM 2536 N N . LYS A 1 323 ? -24.797 -5.377 38.578 1.00 92.50 323 LYS A N 1
ATOM 2537 C CA . LYS A 1 323 ? -25.676 -5.626 39.734 1.00 92.50 323 LYS A CA 1
ATOM 2538 C C . LYS A 1 323 ? -24.886 -5.694 41.038 1.00 92.50 323 LYS A C 1
ATOM 2540 O O . LYS A 1 323 ? -25.284 -5.067 42.017 1.00 92.50 323 LYS A O 1
ATOM 2545 N N . GLU A 1 324 ? -23.767 -6.414 41.050 1.00 92.50 324 GLU A N 1
ATOM 2546 C CA . GLU A 1 324 ? -22.902 -6.547 42.226 1.00 92.50 324 GLU A CA 1
ATOM 2547 C C . GLU A 1 324 ? -22.330 -5.190 42.664 1.00 92.50 324 GLU A C 1
ATOM 2549 O O . GLU A 1 324 ? -22.444 -4.816 43.831 1.00 92.50 324 GLU A O 1
ATOM 2554 N N . ILE A 1 325 ? -21.824 -4.384 41.723 1.00 91.88 325 ILE A N 1
ATOM 2555 C CA . ILE A 1 325 ? -21.361 -3.018 42.008 1.00 91.88 325 ILE A CA 1
ATOM 2556 C C . ILE A 1 325 ? -22.503 -2.134 42.515 1.00 91.88 325 ILE A C 1
ATOM 2558 O O . ILE A 1 325 ? -22.287 -1.320 43.416 1.00 91.88 325 ILE A O 1
ATOM 2562 N N . GLY A 1 326 ? -23.711 -2.275 41.963 1.00 92.31 326 GLY A N 1
ATOM 2563 C CA . GLY A 1 326 ? -24.897 -1.567 42.442 1.00 92.31 326 GLY A CA 1
ATOM 2564 C C . GLY A 1 326 ? -25.195 -1.867 43.912 1.00 92.31 326 GLY A C 1
ATOM 2565 O O . GLY A 1 326 ? -25.344 -0.939 44.708 1.00 92.31 326 GLY A O 1
ATOM 2566 N N . LEU A 1 327 ? -25.195 -3.150 44.286 1.00 92.81 327 LEU A N 1
ATOM 2567 C CA . LEU A 1 327 ? -25.404 -3.596 45.667 1.00 92.81 327 LEU A CA 1
ATOM 2568 C C . LEU A 1 327 ? -24.307 -3.084 46.609 1.00 92.81 327 LEU A C 1
ATOM 2570 O O . LEU A 1 327 ? -24.610 -2.581 47.690 1.00 92.81 327 LEU A O 1
ATOM 2574 N N . LEU A 1 328 ? -23.041 -3.145 46.189 1.00 91.38 328 LEU A N 1
ATOM 2575 C CA . LEU A 1 328 ? -21.911 -2.642 46.976 1.00 91.38 328 LEU A CA 1
ATOM 2576 C C . LEU A 1 328 ? -21.970 -1.120 47.175 1.00 91.38 328 LEU A C 1
ATOM 2578 O O . LEU A 1 328 ? -21.671 -0.625 48.263 1.00 91.38 328 LEU A O 1
ATOM 2582 N N . ARG A 1 329 ? -22.379 -0.362 46.148 1.00 92.25 329 ARG A N 1
ATOM 2583 C CA . ARG A 1 329 ? -22.573 1.094 46.252 1.00 92.25 329 ARG A CA 1
ATOM 2584 C C . ARG A 1 329 ? -23.685 1.446 47.229 1.00 92.25 329 ARG A C 1
ATOM 2586 O O . ARG A 1 329 ? -23.530 2.411 47.971 1.00 92.25 329 ARG A O 1
ATOM 2593 N N . GLU A 1 330 ? -24.769 0.680 47.238 1.00 92.50 330 GLU A N 1
ATOM 2594 C CA . GLU A 1 330 ? -25.866 0.903 48.175 1.00 92.50 330 GLU A CA 1
ATOM 2595 C C . GLU A 1 330 ? -25.461 0.545 49.608 1.00 92.50 330 GLU A C 1
ATOM 2597 O O . GLU A 1 330 ? -25.638 1.356 50.512 1.00 92.50 330 GLU A O 1
ATOM 2602 N N . GLY A 1 331 ? -24.785 -0.592 49.810 1.00 90.69 331 GLY A N 1
ATOM 2603 C CA . GLY A 1 331 ? -24.213 -0.956 51.110 1.00 90.69 331 GLY A CA 1
ATOM 2604 C C . GLY A 1 331 ? -23.244 0.101 51.654 1.00 90.69 331 GLY A C 1
ATOM 2605 O O . GLY A 1 331 ? -23.291 0.434 52.836 1.00 90.69 331 GLY A O 1
ATOM 2606 N N . LYS A 1 332 ? -22.422 0.710 50.787 1.00 91.50 332 LYS A N 1
ATOM 2607 C CA . LYS A 1 332 ? -21.525 1.811 51.171 1.00 91.50 332 LYS A CA 1
ATOM 2608 C C . LYS A 1 332 ? -22.279 3.045 51.685 1.00 91.50 332 LYS A C 1
ATOM 2610 O O . LYS A 1 332 ? -21.794 3.668 52.622 1.00 91.50 332 LYS A O 1
ATOM 2615 N N . LYS A 1 333 ? -23.433 3.399 51.104 1.00 92.19 333 LYS A N 1
ATOM 2616 C CA . LYS A 1 333 ? -24.258 4.530 51.580 1.00 92.19 333 LYS A CA 1
ATOM 2617 C C . LYS A 1 333 ? -24.939 4.260 52.921 1.00 92.19 333 LYS A C 1
ATOM 2619 O O . LYS A 1 333 ? -25.327 5.202 53.590 1.00 92.19 333 LYS A O 1
ATOM 2624 N N . ILE A 1 334 ? -25.152 2.991 53.267 1.00 90.12 334 ILE A N 1
ATOM 2625 C CA . ILE A 1 334 ? -25.787 2.602 54.532 1.00 90.12 334 ILE A CA 1
ATOM 2626 C C . ILE A 1 334 ? -24.771 2.637 55.685 1.00 90.12 334 ILE A C 1
ATOM 2628 O O . ILE A 1 334 ? -25.146 2.887 56.826 1.00 90.12 334 ILE A O 1
ATOM 2632 N N . ILE A 1 335 ? -23.493 2.365 55.396 1.00 81.50 335 ILE A N 1
ATOM 2633 C CA . ILE A 1 335 ? -22.422 2.272 56.402 1.00 81.50 335 ILE A CA 1
ATOM 2634 C C . ILE A 1 335 ? -21.715 3.621 56.645 1.00 81.50 335 ILE A C 1
ATOM 2636 O O . ILE A 1 335 ? -21.146 3.809 57.720 1.00 81.50 335 ILE A O 1
ATOM 2640 N N . GLY A 1 336 ? -21.713 4.531 55.664 1.00 64.44 336 GLY A N 1
ATOM 2641 C CA . GLY A 1 336 ? -21.110 5.870 55.766 1.00 64.44 336 GLY A CA 1
ATOM 2642 C C . GLY A 1 336 ? -22.135 6.957 56.032 1.00 64.44 336 GLY A C 1
ATOM 2643 O O . GLY A 1 336 ? -21.793 7.885 56.794 1.00 64.44 336 GLY A O 1
#

Sequence (336 aa):
MDLGQLGPKRQTREEQFQYLVDVAIRFQDLVSGALQAGYGRAEMFGVNPALRLATQAINRGEAFAKDVASHGHVYQFQPESTSIQSGLAKLTMNGSADVGVRSVRDHPDIEDLTHENTSVPAPSNDDIIDWINEIYHDSRGFELGTFDATILAVTLKAQAANWSDIAHGYISDMIALVHSFIIEVQQQIAPSRRVSDGIKSLLLDDLYRMYRGAIDHTQFLLDIELDGTPATYNSNFNENLQKSRNERLRADLVPKRITDCKHETRFVDAVRMQVADCKLVMGKETPLTLLSAKLVARLDHEALEDIAGEEMQTKHERSRLEKEIGLLREGKKIIG